Protein AF-A0A9D6M035-F1 (afdb_monomer_lite)

Sequence (235 aa):
MKKKFLILIIILVLAIIAAYAPNHADASHAKGHIIVKIDDEGFNGTSGDFTIEVDQGQTIELTFQWAHQALGGEEHVMVLEGYKLEWDKINSSHQQATVKFIADKSGTFTFKCDLECDLHRHLQKGHLLVRSNNSGGASARAPTVLKVEPSEWTTKGQPILLTTILKDNQGAAVAKAIVHYYVDAEFAGTRGKMEIGVARTDANGVAFLDYRPTLDVAKQTILVESEASGIYAET

Structure (mmCIF, N/CA/C/O backbone):
data_AF-A0A9D6M035-F1
#
_entry.id   AF-A0A9D6M035-F1
#
loop_
_atom_site.group_PDB
_atom_site.id
_atom_site.type_symbol
_atom_site.label_atom_id
_atom_site.label_alt_id
_atom_site.label_comp_id
_atom_site.label_asym_id
_atom_site.label_entity_id
_atom_site.label_seq_id
_atom_site.pdbx_PDB_ins_code
_atom_site.Cartn_x
_atom_site.Cartn_y
_atom_site.Cartn_z
_atom_site.occupancy
_atom_site.B_iso_or_equiv
_atom_site.auth_seq_id
_atom_site.auth_comp_id
_atom_site.auth_asym_id
_atom_site.auth_atom_id
_atom_site.pdbx_PDB_model_num
ATOM 1 N N . MET A 1 1 ? 51.659 29.554 -34.047 1.00 59.84 1 MET A N 1
ATOM 2 C CA . MET A 1 1 ? 51.006 28.227 -34.192 1.00 59.84 1 MET A CA 1
ATOM 3 C C . MET A 1 1 ? 50.687 27.523 -32.867 1.00 59.84 1 MET A C 1
ATOM 5 O O . MET A 1 1 ? 49.639 26.901 -32.797 1.00 59.84 1 MET A O 1
ATOM 9 N N . LYS A 1 2 ? 51.483 27.661 -31.792 1.00 61.94 2 LYS A N 1
ATOM 10 C CA . LYS A 1 2 ? 51.266 26.922 -30.524 1.00 61.94 2 LYS A CA 1
ATOM 11 C C . LYS A 1 2 ? 49.952 27.227 -29.766 1.00 61.94 2 LYS A C 1
ATOM 13 O O . LYS A 1 2 ? 49.396 26.327 -29.154 1.00 61.94 2 LYS A O 1
ATOM 18 N N . LYS A 1 3 ? 49.398 28.447 -29.854 1.00 59.81 3 LYS A N 1
ATOM 19 C CA . LYS A 1 3 ? 48.145 28.815 -29.150 1.00 59.81 3 LYS A CA 1
ATOM 20 C C . LYS A 1 3 ? 46.877 28.146 -29.705 1.00 59.81 3 LYS A C 1
ATOM 22 O O . LYS A 1 3 ? 45.966 27.877 -28.937 1.00 59.81 3 LYS A O 1
ATOM 27 N N . LYS A 1 4 ? 46.809 27.853 -31.011 1.00 65.94 4 LYS A N 1
ATOM 28 C CA . LYS A 1 4 ? 45.611 27.245 -31.627 1.00 65.94 4 LYS A CA 1
ATOM 29 C C . LYS A 1 4 ? 45.478 25.749 -31.309 1.00 65.94 4 LYS A C 1
ATOM 31 O O . LYS A 1 4 ? 44.368 25.248 -31.228 1.00 65.94 4 LYS A O 1
ATOM 36 N N . PHE A 1 5 ? 46.599 25.064 -31.076 1.00 74.00 5 PHE A N 1
ATOM 37 C CA . PHE A 1 5 ? 46.618 23.636 -30.746 1.00 74.00 5 PHE A CA 1
ATOM 38 C C . PHE A 1 5 ? 46.161 23.362 -29.302 1.00 74.00 5 PHE A C 1
ATOM 40 O O . PHE A 1 5 ? 45.422 22.417 -29.058 1.00 74.00 5 PHE A O 1
ATOM 47 N N . LEU A 1 6 ? 46.522 24.240 -28.356 1.00 75.38 6 LEU A N 1
ATOM 48 C CA . LEU A 1 6 ? 46.107 24.119 -26.954 1.00 75.38 6 LEU A CA 1
ATOM 49 C C . LEU A 1 6 ? 44.585 24.281 -26.775 1.00 75.38 6 LEU A C 1
ATOM 51 O O . LEU A 1 6 ? 43.980 23.560 -25.991 1.00 75.38 6 LEU A O 1
ATOM 55 N N . ILE A 1 7 ? 43.960 25.184 -27.539 1.00 74.75 7 ILE A N 1
ATOM 56 C CA . ILE A 1 7 ? 42.505 25.406 -27.493 1.00 74.75 7 ILE A CA 1
ATOM 57 C C . ILE A 1 7 ? 41.747 24.156 -27.964 1.00 74.75 7 ILE A C 1
ATOM 59 O O . ILE A 1 7 ? 40.735 23.795 -27.373 1.00 74.75 7 ILE A O 1
ATOM 63 N N . LEU A 1 8 ? 42.258 23.456 -28.980 1.00 74.56 8 LEU A N 1
ATOM 64 C CA . LEU A 1 8 ? 41.596 22.274 -29.536 1.00 74.56 8 LEU A CA 1
ATOM 65 C C . LEU A 1 8 ? 41.632 21.076 -28.571 1.00 74.56 8 LEU A C 1
ATOM 67 O O . LEU A 1 8 ? 40.652 20.346 -28.465 1.00 74.56 8 LEU A O 1
ATOM 71 N N . ILE A 1 9 ? 42.725 20.918 -27.815 1.00 77.06 9 ILE A N 1
ATOM 72 C CA . ILE A 1 9 ? 42.848 19.874 -26.785 1.00 77.06 9 ILE A CA 1
ATOM 73 C C . ILE A 1 9 ? 41.888 20.136 -25.616 1.00 77.06 9 ILE A C 1
ATOM 75 O O . ILE A 1 9 ? 41.247 19.205 -25.141 1.00 77.06 9 ILE A O 1
ATOM 79 N N . ILE A 1 10 ? 41.735 21.391 -25.181 1.00 75.81 10 ILE A N 1
ATOM 80 C CA . ILE A 1 10 ? 40.814 21.740 -24.084 1.00 75.81 10 ILE A CA 1
ATOM 81 C C . ILE A 1 10 ? 39.355 21.462 -24.480 1.00 75.81 10 ILE A C 1
ATOM 83 O O . ILE A 1 10 ? 38.602 20.915 -23.677 1.00 75.81 10 ILE A O 1
ATOM 87 N N . ILE A 1 11 ? 38.969 21.770 -25.724 1.00 74.56 11 ILE A N 1
ATOM 88 C CA . ILE A 1 11 ? 37.619 21.476 -26.236 1.00 74.56 11 ILE A CA 1
ATOM 89 C C . ILE A 1 11 ? 37.369 19.960 -26.285 1.00 74.56 11 ILE A C 1
ATOM 91 O O . ILE A 1 11 ? 36.295 19.507 -25.893 1.00 74.56 11 ILE A O 1
ATOM 95 N N . LEU A 1 12 ? 38.362 19.168 -26.704 1.00 75.62 12 LEU A N 1
ATOM 96 C CA . LEU A 1 12 ? 38.238 17.709 -26.763 1.00 75.62 12 LEU A CA 1
ATOM 97 C C . LEU A 1 12 ? 38.105 17.080 -25.363 1.00 75.62 12 LEU A C 1
ATOM 99 O O . LEU A 1 12 ? 37.287 16.188 -25.167 1.00 75.62 12 LEU A O 1
ATOM 103 N N . VAL A 1 13 ? 38.865 17.566 -24.376 1.00 71.50 13 VAL A N 1
ATOM 104 C CA . VAL A 1 13 ? 38.792 17.067 -22.990 1.00 71.50 13 VAL A CA 1
ATOM 105 C C . VAL A 1 13 ? 37.455 17.433 -22.335 1.00 71.50 13 VAL A C 1
ATOM 107 O O . VAL A 1 13 ? 36.863 16.594 -21.660 1.00 71.50 13 VAL A O 1
ATOM 110 N N . LEU A 1 14 ? 36.926 18.637 -22.581 1.00 65.81 14 LEU A N 1
ATOM 111 C CA . LEU A 1 14 ? 35.603 19.037 -22.083 1.00 65.81 14 LEU A CA 1
ATOM 112 C C . LEU A 1 14 ? 34.465 18.201 -22.690 1.00 65.81 14 LEU A C 1
ATOM 114 O O . LEU A 1 14 ? 33.522 17.858 -21.979 1.00 65.81 14 LEU A O 1
ATOM 118 N N . ALA A 1 15 ? 34.570 17.816 -23.966 1.00 64.81 15 ALA A N 1
ATOM 119 C CA . ALA A 1 15 ? 33.583 16.950 -24.614 1.00 64.81 15 ALA A CA 1
ATOM 120 C C . ALA A 1 15 ? 33.564 15.526 -24.028 1.00 64.81 15 ALA A C 1
ATOM 122 O O . ALA A 1 15 ? 32.499 14.923 -23.918 1.00 64.81 15 ALA A O 1
ATOM 123 N N . ILE A 1 16 ? 34.721 15.000 -23.608 1.00 66.25 16 ILE A N 1
ATOM 124 C CA . ILE A 1 16 ? 34.805 13.674 -22.980 1.00 66.25 16 ILE A CA 1
ATOM 125 C C . ILE A 1 16 ? 34.224 13.708 -21.559 1.00 66.25 16 ILE A C 1
ATOM 127 O O . ILE A 1 16 ? 33.511 12.787 -21.180 1.00 66.25 16 ILE A O 1
ATOM 131 N N . ILE A 1 17 ? 34.454 14.775 -20.785 1.00 61.47 17 ILE A N 1
ATOM 132 C CA . ILE A 1 17 ? 33.915 14.887 -19.416 1.00 61.47 17 ILE A CA 1
ATOM 133 C C . ILE A 1 17 ? 32.379 14.989 -19.424 1.00 61.47 17 ILE A C 1
ATOM 135 O O . ILE A 1 17 ? 31.729 14.389 -18.573 1.00 61.47 17 ILE A O 1
ATOM 139 N N . ALA A 1 18 ? 31.786 15.672 -20.410 1.00 58.09 18 ALA A N 1
ATOM 140 C CA . ALA A 1 18 ? 30.329 15.774 -20.532 1.00 58.09 18 ALA A CA 1
ATOM 141 C C . ALA A 1 18 ? 29.638 14.425 -20.825 1.00 58.09 18 ALA A C 1
ATOM 143 O O . ALA A 1 18 ? 28.484 14.246 -20.452 1.00 58.09 18 ALA A O 1
ATOM 144 N N . ALA A 1 19 ? 30.337 13.463 -21.439 1.00 59.50 19 ALA A N 1
ATOM 145 C CA . ALA A 1 19 ? 29.803 12.125 -21.714 1.00 59.50 19 ALA A CA 1
ATOM 146 C C . ALA A 1 19 ? 29.851 11.173 -20.501 1.00 59.50 19 ALA A C 1
ATOM 148 O O . ALA A 1 19 ? 29.221 10.121 -20.533 1.00 59.50 19 ALA A O 1
ATOM 149 N N . TYR A 1 20 ? 30.592 11.531 -19.445 1.00 57.97 20 TYR A N 1
ATOM 150 C CA . TYR A 1 20 ? 30.708 10.751 -18.205 1.00 57.97 20 TYR A CA 1
ATOM 151 C C . TYR A 1 20 ? 29.970 11.384 -17.022 1.00 57.97 20 TYR A C 1
ATOM 153 O O . TYR A 1 20 ? 30.097 10.905 -15.894 1.00 57.97 20 TYR A O 1
ATOM 161 N N . ALA A 1 21 ? 29.200 12.453 -17.246 1.00 50.91 21 ALA A N 1
ATOM 162 C CA . ALA A 1 21 ? 28.280 12.922 -16.225 1.00 50.91 21 ALA A CA 1
ATOM 163 C C . ALA A 1 21 ? 27.244 11.808 -15.975 1.00 50.91 21 ALA A C 1
ATOM 165 O O . ALA A 1 21 ? 26.637 11.339 -16.941 1.00 50.91 21 ALA A O 1
ATOM 166 N N . PRO A 1 22 ? 27.058 11.338 -14.726 1.00 50.97 22 PRO A N 1
ATOM 167 C CA . PRO A 1 22 ? 25.994 10.396 -14.426 1.00 50.97 22 PRO A CA 1
ATOM 168 C C . PRO A 1 22 ? 24.683 11.031 -14.882 1.00 50.97 22 PRO A C 1
ATOM 170 O O . PRO A 1 22 ? 24.361 12.151 -14.481 1.00 50.97 22 PRO A O 1
ATOM 173 N N . ASN A 1 23 ? 23.959 10.331 -15.755 1.00 44.75 23 ASN A N 1
ATOM 174 C CA . ASN A 1 23 ? 22.589 10.676 -16.092 1.00 44.75 23 ASN A CA 1
ATOM 175 C C . ASN A 1 23 ? 21.776 10.535 -14.804 1.00 44.75 23 ASN A C 1
ATOM 177 O O . ASN A 1 23 ? 21.235 9.473 -14.507 1.00 44.75 23 ASN A O 1
ATOM 181 N N . HIS A 1 24 ? 21.717 11.600 -14.010 1.00 43.75 24 HIS A N 1
ATOM 182 C CA . HIS A 1 24 ? 20.612 11.788 -13.097 1.00 43.75 24 HIS A CA 1
ATOM 183 C C . HIS A 1 24 ? 19.404 11.916 -14.011 1.00 43.75 24 HIS A C 1
ATOM 185 O O . HIS A 1 24 ? 19.229 12.936 -14.673 1.00 43.75 24 HIS A O 1
ATOM 191 N N . ALA A 1 25 ? 18.651 10.826 -14.161 1.00 42.75 25 ALA A N 1
ATOM 192 C CA . ALA A 1 25 ? 17.335 10.905 -14.751 1.00 42.75 25 ALA A CA 1
ATOM 193 C C . ALA A 1 25 ? 16.593 11.953 -13.922 1.00 42.75 25 ALA A C 1
ATOM 195 O O . ALA A 1 25 ? 16.280 11.702 -12.758 1.00 42.75 25 ALA A O 1
ATOM 196 N N . ASP A 1 26 ? 16.411 13.146 -14.491 1.00 42.72 26 ASP A N 1
ATOM 197 C CA . ASP A 1 26 ? 15.528 14.160 -13.943 1.00 42.72 26 ASP A CA 1
ATOM 198 C C . ASP A 1 26 ? 14.157 13.497 -13.889 1.00 42.72 26 ASP A C 1
ATOM 200 O O . ASP A 1 26 ? 13.435 13.413 -14.889 1.00 42.72 26 ASP A O 1
ATOM 204 N N . ALA A 1 27 ? 13.830 12.934 -12.726 1.00 46.53 27 ALA A N 1
ATOM 205 C CA . ALA A 1 27 ? 12.488 12.525 -12.398 1.00 46.53 27 ALA A CA 1
ATOM 206 C C . ALA A 1 27 ? 11.673 13.812 -12.466 1.00 46.53 27 ALA A C 1
ATOM 208 O O . ALA A 1 27 ? 11.682 14.629 -11.547 1.00 46.53 27 ALA A O 1
ATOM 209 N N . SER A 1 28 ? 11.066 14.034 -13.634 1.00 42.59 28 SER A N 1
ATOM 210 C CA . SER A 1 28 ? 10.102 15.091 -13.876 1.00 42.59 28 SER A CA 1
ATOM 211 C C . SER A 1 28 ? 9.229 15.200 -12.635 1.00 42.59 28 SER A C 1
ATOM 213 O O . SER A 1 28 ? 8.640 14.205 -12.213 1.00 42.59 28 SER A O 1
ATOM 215 N N . HIS A 1 29 ? 9.160 16.396 -12.045 1.00 46.38 29 HIS A N 1
ATOM 216 C CA . HIS A 1 29 ? 8.208 16.755 -10.994 1.00 46.38 29 HIS A CA 1
ATOM 217 C C . HIS A 1 29 ? 6.762 16.733 -11.540 1.00 46.38 29 HIS A C 1
ATOM 219 O O . HIS A 1 29 ? 5.990 17.678 -11.359 1.00 46.38 29 HIS A O 1
ATOM 225 N N . ALA A 1 30 ? 6.394 15.682 -12.272 1.00 51.25 30 ALA A N 1
ATOM 226 C CA . ALA A 1 30 ? 5.051 15.392 -12.704 1.00 51.25 30 ALA A CA 1
ATOM 227 C C . ALA A 1 30 ? 4.242 15.120 -11.439 1.00 51.25 30 ALA A C 1
ATOM 229 O O . ALA A 1 30 ? 4.365 14.084 -10.786 1.00 51.25 30 ALA A O 1
ATOM 230 N N . LYS A 1 31 ? 3.453 16.117 -11.042 1.00 68.75 31 LYS A N 1
ATOM 231 C CA . LYS A 1 31 ? 2.514 15.963 -9.940 1.00 68.75 31 LYS A CA 1
ATOM 232 C C . LYS A 1 31 ? 1.557 14.822 -10.275 1.00 68.75 31 LYS A C 1
ATOM 234 O O . LYS A 1 31 ? 0.954 14.810 -11.344 1.00 68.75 31 LYS A O 1
ATOM 239 N N . GLY A 1 32 ? 1.378 13.918 -9.322 1.00 75.94 32 GLY A N 1
ATOM 240 C CA . GLY A 1 32 ? 0.253 12.992 -9.295 1.00 75.94 32 GLY A CA 1
ATOM 241 C C . GLY A 1 32 ? 0.558 11.596 -9.817 1.00 75.94 32 GLY A C 1
ATOM 242 O O . GLY A 1 32 ? 0.348 10.673 -9.052 1.00 75.94 32 GLY A O 1
ATOM 243 N N . HIS A 1 33 ? 1.069 11.407 -11.039 1.00 92.25 33 HIS A N 1
ATOM 244 C CA . HIS A 1 33 ? 1.240 10.065 -11.635 1.00 92.25 33 HIS A CA 1
ATOM 245 C C . HIS A 1 33 ? 2.692 9.775 -12.014 1.00 92.25 33 HIS A C 1
ATOM 247 O O . HIS A 1 33 ? 3.304 10.504 -12.792 1.00 92.25 33 HIS A O 1
ATOM 253 N N . ILE A 1 34 ? 3.239 8.697 -11.457 1.00 94.88 34 ILE A N 1
ATOM 254 C CA . ILE A 1 34 ? 4.631 8.276 -11.615 1.00 94.88 34 ILE A CA 1
ATOM 255 C C . ILE A 1 34 ? 4.639 6.856 -12.175 1.00 94.88 34 ILE A C 1
ATOM 257 O O . ILE A 1 34 ? 3.993 5.965 -11.625 1.00 94.88 34 ILE A O 1
ATOM 261 N N . ILE A 1 35 ? 5.386 6.638 -13.259 1.00 96.69 35 ILE A N 1
ATOM 262 C CA . ILE A 1 35 ? 5.562 5.319 -13.874 1.00 96.69 35 ILE A CA 1
ATOM 263 C C . ILE A 1 35 ? 7.014 4.880 -13.690 1.00 96.69 35 ILE A C 1
ATOM 265 O O . ILE A 1 35 ? 7.938 5.559 -14.143 1.00 96.69 35 ILE A O 1
ATOM 269 N N . VAL A 1 36 ? 7.198 3.727 -13.055 1.00 97.31 36 VAL A N 1
ATOM 270 C CA . VAL A 1 36 ? 8.482 3.045 -12.899 1.00 97.31 36 VAL A CA 1
ATOM 271 C C . VAL A 1 36 ? 8.478 1.819 -13.796 1.00 97.31 36 VAL A C 1
ATOM 273 O O . VAL A 1 36 ? 7.755 0.854 -13.558 1.00 97.31 36 VAL A O 1
ATOM 276 N N . LYS A 1 37 ? 9.280 1.864 -14.850 1.00 98.06 37 LYS A N 1
ATOM 277 C CA . LYS A 1 37 ? 9.547 0.725 -15.718 1.00 98.06 37 LYS A CA 1
ATOM 278 C C . LYS A 1 37 ? 10.459 -0.256 -14.996 1.00 98.06 37 LYS A C 1
ATOM 280 O O . LYS A 1 37 ? 11.416 0.150 -14.348 1.00 98.06 37 LYS A O 1
ATOM 285 N N . ILE A 1 38 ? 10.153 -1.533 -15.132 1.00 97.88 38 ILE A N 1
ATOM 286 C CA . ILE A 1 38 ? 10.985 -2.646 -14.702 1.00 97.88 38 ILE A CA 1
ATOM 287 C C . ILE A 1 38 ? 11.442 -3.338 -15.980 1.00 97.88 38 ILE A C 1
ATOM 289 O O . ILE A 1 38 ? 10.635 -3.958 -16.674 1.00 97.88 38 ILE A O 1
ATOM 293 N N . ASP A 1 39 ? 12.705 -3.146 -16.335 1.00 97.25 39 ASP A N 1
ATOM 294 C CA . ASP A 1 39 ? 13.322 -3.693 -17.543 1.00 97.25 39 ASP A CA 1
ATOM 295 C C . ASP A 1 39 ? 14.473 -4.643 -17.191 1.00 97.25 39 ASP A C 1
ATOM 297 O O . ASP A 1 39 ? 14.676 -5.001 -16.032 1.00 97.25 39 ASP A O 1
ATOM 301 N N . ASP A 1 40 ? 15.205 -5.100 -18.206 1.00 96.62 40 ASP A N 1
ATOM 302 C CA . ASP A 1 40 ? 16.283 -6.078 -18.043 1.00 96.62 40 ASP A CA 1
ATOM 303 C C . ASP A 1 40 ? 17.471 -5.554 -17.203 1.00 96.62 40 ASP A C 1
ATOM 305 O O . ASP A 1 40 ? 18.331 -6.344 -16.806 1.00 96.62 40 ASP A O 1
ATOM 309 N N . GLU A 1 41 ? 17.527 -4.250 -16.903 1.00 96.00 41 GLU A N 1
ATOM 310 C CA . GLU A 1 41 ? 18.586 -3.628 -16.100 1.00 96.00 41 GLU A CA 1
ATOM 311 C C . GLU A 1 41 ? 18.130 -3.264 -14.679 1.00 96.00 41 GLU A C 1
ATOM 313 O O . GLU A 1 41 ? 18.968 -3.188 -13.778 1.00 96.00 41 GLU A O 1
ATOM 318 N N . GLY A 1 42 ? 16.826 -3.097 -14.448 1.00 96.44 42 GLY A N 1
ATOM 319 C CA . GLY A 1 42 ? 16.252 -2.829 -13.131 1.00 96.44 42 GLY A CA 1
ATOM 320 C C . GLY A 1 42 ? 15.123 -1.805 -13.196 1.00 96.44 42 GLY A C 1
ATOM 321 O O . GLY A 1 42 ? 14.214 -1.921 -14.018 1.00 96.44 42 GLY A O 1
ATOM 322 N N . PHE A 1 43 ? 15.154 -0.804 -12.313 1.00 97.62 43 PHE A N 1
ATOM 323 C CA . PHE A 1 43 ? 14.168 0.282 -12.322 1.00 97.62 43 PHE A CA 1
ATOM 324 C C . PHE A 1 43 ? 14.580 1.356 -13.332 1.00 97.62 43 PHE A C 1
ATOM 326 O O . PHE A 1 43 ? 15.644 1.939 -13.188 1.00 97.62 43 PHE A O 1
ATOM 333 N N . ASN A 1 44 ? 13.751 1.662 -14.331 1.00 96.62 44 ASN A N 1
ATOM 334 C CA . ASN A 1 44 ? 14.012 2.680 -15.360 1.00 96.62 44 ASN A CA 1
ATOM 335 C C . ASN A 1 44 ? 15.415 2.577 -16.005 1.00 96.62 44 ASN A C 1
ATOM 337 O O . ASN A 1 44 ? 16.062 3.604 -16.227 1.00 96.62 44 ASN A O 1
ATOM 341 N N . GLY A 1 45 ? 15.897 1.366 -16.294 1.00 95.81 45 GLY A N 1
ATOM 342 C CA . GLY A 1 45 ? 17.211 1.155 -16.902 1.00 95.81 45 GLY A CA 1
ATOM 343 C C . GLY A 1 45 ? 18.390 1.361 -15.947 1.00 95.81 45 GLY A C 1
ATOM 344 O O . GLY A 1 45 ? 19.481 1.716 -16.384 1.00 95.81 45 GLY A O 1
ATOM 345 N N . THR A 1 46 ? 18.195 1.230 -14.629 1.00 94.56 46 THR A N 1
ATOM 346 C CA . THR A 1 46 ? 19.301 1.246 -13.660 1.00 94.56 46 THR A CA 1
ATOM 347 C C . THR A 1 46 ? 19.301 0.013 -12.763 1.00 94.56 46 THR A C 1
ATOM 349 O O . THR A 1 46 ? 18.294 -0.339 -12.151 1.00 94.56 46 THR A O 1
ATOM 352 N N . SER A 1 47 ? 20.483 -0.596 -12.631 1.00 92.31 47 SER A N 1
ATOM 353 C CA . SER A 1 47 ? 20.776 -1.675 -11.677 1.00 92.31 47 SER A CA 1
ATOM 354 C C . SER A 1 47 ? 21.217 -1.160 -10.295 1.00 92.31 47 SER A C 1
ATOM 356 O O . SER A 1 47 ? 21.593 -1.938 -9.413 1.00 92.31 47 SER A O 1
ATOM 358 N N . GLY A 1 48 ? 21.320 0.164 -10.148 1.00 93.44 48 GLY A N 1
ATOM 359 C CA . GLY A 1 48 ? 21.771 0.852 -8.943 1.00 93.44 48 GLY A CA 1
ATOM 360 C C . GLY A 1 48 ? 20.616 1.356 -8.083 1.00 93.44 48 GLY A C 1
ATOM 361 O O . GLY A 1 48 ? 19.500 0.851 -8.152 1.00 93.44 48 GLY A O 1
ATOM 362 N N . ASP A 1 49 ? 20.906 2.364 -7.266 1.00 95.81 49 ASP A N 1
ATOM 363 C CA . ASP A 1 49 ? 19.876 3.047 -6.489 1.00 95.81 49 ASP A CA 1
ATOM 364 C C . ASP A 1 49 ? 18.969 3.850 -7.432 1.00 95.81 49 ASP A C 1
ATOM 366 O O . ASP A 1 49 ? 19.446 4.555 -8.329 1.00 95.81 49 ASP A O 1
ATOM 370 N N . PHE A 1 50 ? 17.659 3.752 -7.222 1.00 96.75 50 PHE A N 1
ATOM 371 C CA . PHE A 1 50 ? 16.655 4.501 -7.971 1.00 96.75 50 PHE A CA 1
ATOM 372 C C . PHE A 1 50 ? 15.727 5.218 -6.993 1.00 96.75 50 PHE A C 1
ATOM 374 O O . PHE A 1 50 ? 15.093 4.574 -6.161 1.00 96.75 50 PHE A O 1
ATOM 381 N N . THR A 1 51 ? 15.630 6.544 -7.098 1.00 97.19 51 THR A N 1
ATOM 382 C CA . THR A 1 51 ? 14.881 7.366 -6.140 1.00 97.19 51 THR A CA 1
ATOM 383 C C . THR A 1 51 ? 13.767 8.145 -6.825 1.00 97.19 51 THR A C 1
ATOM 385 O O . THR A 1 51 ? 13.995 8.858 -7.798 1.00 97.19 51 THR A O 1
ATOM 388 N N . ILE A 1 52 ? 12.567 8.041 -6.263 1.00 95.88 52 ILE A N 1
ATOM 389 C CA . ILE A 1 52 ? 11.407 8.876 -6.561 1.00 95.88 52 ILE A CA 1
ATOM 390 C C . ILE A 1 52 ? 11.292 9.914 -5.450 1.00 95.88 52 ILE A C 1
ATOM 392 O O . ILE A 1 52 ? 11.277 9.553 -4.275 1.00 95.88 52 ILE A O 1
ATOM 396 N N . GLU A 1 53 ? 11.175 11.190 -5.805 1.00 95.25 53 GLU A N 1
ATOM 397 C CA . GLU A 1 53 ? 11.043 12.277 -4.834 1.00 95.25 53 GLU A CA 1
ATOM 398 C C . GLU A 1 53 ? 9.643 12.892 -4.864 1.00 95.25 53 GLU A C 1
ATOM 400 O O . GLU A 1 53 ? 9.132 13.256 -5.924 1.00 95.25 53 GLU A O 1
ATOM 405 N N . VAL A 1 54 ? 9.031 13.022 -3.688 1.00 92.81 54 VAL A N 1
ATOM 406 C CA . VAL A 1 54 ? 7.674 13.553 -3.493 1.00 92.81 54 VAL A CA 1
ATOM 407 C C . VAL A 1 54 ? 7.613 14.394 -2.222 1.00 92.81 54 VAL A C 1
ATOM 409 O O . VAL A 1 54 ? 8.464 14.265 -1.340 1.00 92.81 54 VAL A O 1
ATOM 412 N N . ASP A 1 55 ? 6.591 15.232 -2.097 1.00 91.38 55 ASP A N 1
ATOM 413 C CA . ASP A 1 55 ? 6.382 16.038 -0.895 1.00 91.38 55 ASP A CA 1
ATOM 414 C C . ASP A 1 55 ? 5.418 15.351 0.086 1.00 91.38 55 ASP A C 1
ATOM 416 O O . ASP A 1 55 ? 4.467 14.670 -0.308 1.00 91.38 55 ASP A O 1
ATOM 420 N N . GLN A 1 56 ? 5.628 15.538 1.391 1.00 88.62 56 GLN A N 1
ATOM 421 C CA . GLN A 1 56 ? 4.731 14.989 2.405 1.00 88.62 56 GLN A CA 1
ATOM 422 C C . GLN A 1 56 ? 3.311 15.557 2.251 1.00 88.62 56 GLN A C 1
ATOM 424 O O . GLN A 1 56 ? 3.109 16.769 2.176 1.00 88.62 56 GLN A O 1
ATOM 429 N N . GLY A 1 57 ? 2.313 14.678 2.256 1.00 80.06 57 GLY A N 1
ATOM 430 C CA . GLY A 1 57 ? 0.910 15.013 2.016 1.00 80.06 57 GLY A CA 1
ATOM 431 C C . GLY A 1 57 ? 0.521 15.018 0.537 1.00 80.06 57 GLY A C 1
ATOM 432 O O . GLY A 1 57 ? -0.661 15.161 0.236 1.00 80.06 57 GLY A O 1
ATOM 433 N N . GLN A 1 58 ? 1.471 14.821 -0.383 1.00 84.44 58 GLN A N 1
ATOM 434 C CA . GLN A 1 58 ? 1.173 14.671 -1.802 1.00 84.44 58 GLN A CA 1
ATOM 435 C C . GLN A 1 58 ? 0.436 13.352 -2.065 1.00 84.44 58 GLN A C 1
ATOM 437 O O . GLN A 1 58 ? 0.872 12.285 -1.628 1.00 84.44 58 GLN A O 1
ATOM 442 N N . THR A 1 59 ? -0.652 13.430 -2.832 1.00 81.81 59 THR A N 1
ATOM 443 C CA . THR A 1 59 ? -1.302 12.268 -3.446 1.00 81.81 59 THR A CA 1
ATOM 444 C C . THR A 1 59 ? -0.468 11.783 -4.630 1.00 81.81 59 THR A C 1
ATOM 446 O O . THR A 1 59 ? -0.118 12.564 -5.519 1.00 81.81 59 THR A O 1
ATOM 449 N N . ILE A 1 60 ? -0.148 10.494 -4.636 1.00 88.81 60 ILE A N 1
ATOM 450 C CA . ILE A 1 60 ? 0.717 9.819 -5.599 1.00 88.81 60 ILE A CA 1
ATOM 451 C C . ILE A 1 60 ? -0.049 8.641 -6.179 1.00 88.81 60 ILE A C 1
ATOM 453 O O . ILE A 1 60 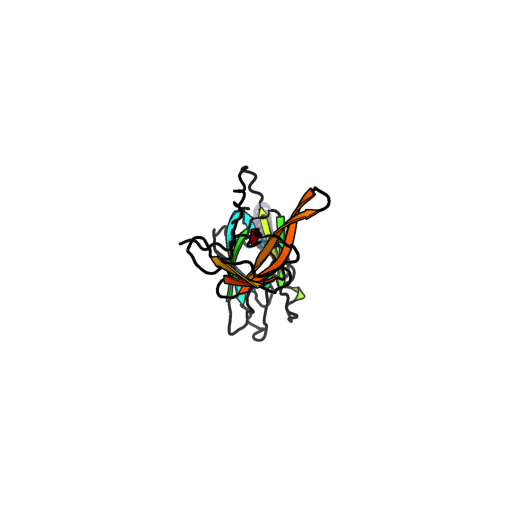? -0.613 7.835 -5.453 1.00 88.81 60 ILE A O 1
ATOM 457 N N . GLU A 1 61 ? -0.017 8.515 -7.488 1.00 89.44 61 GLU A N 1
ATOM 458 C CA . GLU A 1 61 ? -0.412 7.357 -8.263 1.00 89.44 61 GLU A CA 1
ATOM 459 C C . GLU A 1 61 ? 0.878 6.749 -8.811 1.00 89.44 61 GLU A C 1
ATOM 461 O O . GLU A 1 61 ? 1.530 7.327 -9.678 1.00 89.44 61 GLU A O 1
ATOM 466 N N . LEU A 1 62 ? 1.312 5.626 -8.243 1.00 94.50 62 LEU A N 1
ATOM 467 C CA . LEU A 1 62 ? 2.566 4.971 -8.599 1.00 94.50 62 LEU A CA 1
ATOM 468 C C . LEU A 1 62 ? 2.260 3.690 -9.370 1.00 94.50 62 LEU A C 1
ATOM 470 O O . LEU A 1 62 ? 1.607 2.773 -8.863 1.00 94.50 62 LEU A O 1
ATOM 474 N N . THR A 1 63 ? 2.728 3.651 -10.611 1.00 96.31 63 THR A N 1
ATOM 475 C CA . THR A 1 63 ? 2.557 2.531 -11.534 1.00 96.31 63 THR A CA 1
ATOM 476 C C . THR A 1 63 ? 3.886 1.831 -11.745 1.00 96.31 63 THR A C 1
ATOM 478 O O . THR A 1 63 ? 4.851 2.469 -12.163 1.00 96.31 63 THR A O 1
ATOM 481 N N . PHE A 1 64 ? 3.925 0.522 -11.518 1.00 98.00 64 PHE A N 1
ATOM 482 C CA . PHE A 1 64 ? 5.024 -0.315 -11.985 1.00 98.00 64 PHE A CA 1
ATOM 483 C C . PHE A 1 64 ? 4.655 -0.914 -13.333 1.00 98.00 64 PHE A C 1
ATOM 485 O O . PHE A 1 64 ? 3.580 -1.495 -13.482 1.00 98.00 64 PHE A O 1
ATOM 492 N N . GLN A 1 65 ? 5.538 -0.746 -14.312 1.00 98.12 65 GLN A N 1
ATOM 493 C CA . GLN A 1 65 ? 5.354 -1.223 -15.673 1.00 98.12 65 GLN A CA 1
ATOM 494 C C . GLN A 1 65 ? 6.382 -2.307 -15.994 1.00 98.12 65 GLN A C 1
ATOM 496 O O . GLN A 1 65 ? 7.579 -2.044 -15.998 1.00 98.12 65 GLN A O 1
ATOM 501 N N . TRP A 1 66 ? 5.916 -3.497 -16.347 1.00 98.19 66 TRP A N 1
ATOM 502 C CA . TRP A 1 66 ? 6.728 -4.562 -16.923 1.00 98.19 66 TRP A CA 1
ATOM 503 C C . TRP A 1 66 ? 7.231 -4.126 -18.309 1.00 98.19 66 TRP A C 1
ATOM 505 O O . TRP A 1 66 ? 6.429 -3.783 -19.183 1.00 98.19 66 TRP A O 1
ATOM 515 N N . ALA A 1 67 ? 8.550 -4.091 -18.507 1.00 97.56 67 ALA A N 1
ATOM 516 C CA . ALA A 1 67 ? 9.199 -3.534 -19.698 1.00 97.56 67 ALA A CA 1
ATOM 517 C C . ALA A 1 67 ? 10.384 -4.378 -20.222 1.00 97.56 67 ALA A C 1
ATOM 519 O O . ALA A 1 67 ? 11.191 -3.877 -21.010 1.00 97.56 67 ALA A O 1
ATOM 520 N N . HIS A 1 68 ? 10.480 -5.653 -19.831 1.00 96.44 68 HIS A N 1
ATOM 521 C CA . HIS A 1 68 ? 11.533 -6.568 -20.289 1.00 96.44 68 HIS A CA 1
ATOM 522 C C . HIS A 1 68 ? 11.530 -6.764 -21.808 1.00 96.44 68 HIS A C 1
ATOM 524 O O . HIS A 1 68 ? 10.473 -6.827 -22.442 1.00 96.44 68 HIS A O 1
ATOM 530 N N . GLN A 1 69 ? 12.723 -6.893 -22.389 1.00 94.81 69 GLN A N 1
ATOM 531 C CA . GLN A 1 69 ? 12.916 -7.224 -23.804 1.00 94.81 69 GLN A CA 1
ATOM 532 C C . GLN A 1 69 ? 13.481 -8.636 -23.961 1.00 94.81 69 GLN A C 1
ATOM 534 O O . GLN A 1 69 ? 13.024 -9.397 -24.814 1.00 94.81 69 GLN A O 1
ATOM 539 N N . ALA A 1 70 ? 14.464 -8.994 -23.134 1.00 93.75 70 ALA A N 1
ATOM 540 C CA . ALA A 1 70 ? 15.119 -10.298 -23.171 1.00 93.75 70 ALA A CA 1
ATOM 541 C C . ALA A 1 70 ? 14.439 -11.324 -22.254 1.00 93.75 70 ALA A C 1
ATOM 543 O O . ALA A 1 70 ? 14.418 -12.516 -22.568 1.00 93.75 70 ALA A O 1
ATOM 544 N N . LEU A 1 71 ? 13.862 -10.871 -21.139 1.00 88.81 71 LEU A N 1
ATOM 545 C CA . LEU A 1 71 ? 13.353 -11.736 -20.077 1.00 88.81 71 LEU A CA 1
ATOM 546 C C . LEU A 1 71 ? 11.816 -11.809 -20.077 1.00 88.81 71 LEU A C 1
ATOM 548 O O . LEU A 1 71 ? 11.132 -11.399 -19.143 1.00 88.81 71 LEU A O 1
ATOM 552 N N . GLY A 1 72 ? 11.249 -12.352 -21.159 1.00 89.94 72 GLY A N 1
ATOM 553 C CA . GLY A 1 72 ? 9.795 -12.378 -21.390 1.00 89.94 72 GLY A CA 1
ATOM 554 C C . GLY A 1 72 ? 8.958 -13.196 -20.389 1.00 89.94 72 GLY A C 1
ATOM 555 O O . GLY A 1 72 ? 7.732 -13.060 -20.370 1.00 89.94 72 GLY A O 1
ATOM 556 N N . GLY A 1 73 ? 9.603 -14.051 -19.589 1.00 93.31 73 GLY A N 1
ATOM 557 C CA . GLY A 1 73 ? 8.966 -14.901 -18.578 1.00 93.31 73 GLY A CA 1
ATOM 558 C C . GLY A 1 73 ? 8.981 -14.335 -17.157 1.00 93.31 73 GLY A C 1
ATOM 559 O O . GLY A 1 73 ? 8.415 -14.968 -16.273 1.00 93.31 73 GLY A O 1
ATOM 560 N N . GLU A 1 74 ? 9.611 -13.180 -16.933 1.00 95.81 74 GLU A N 1
ATOM 561 C CA . GLU A 1 74 ? 9.735 -12.605 -15.593 1.00 95.81 74 GLU A CA 1
ATOM 562 C C . GLU A 1 74 ? 8.390 -12.104 -15.069 1.00 95.81 74 GLU A C 1
ATOM 564 O O . GLU A 1 74 ? 7.575 -11.533 -15.805 1.00 95.81 74 GLU A O 1
ATOM 569 N N . GLU A 1 75 ? 8.190 -12.273 -13.768 1.00 97.75 75 GLU A N 1
ATOM 570 C CA . GLU A 1 75 ? 7.039 -11.760 -13.039 1.00 97.75 75 GLU A CA 1
ATOM 571 C C . GLU A 1 75 ? 7.520 -10.976 -11.823 1.00 97.75 75 GLU A C 1
ATOM 573 O O . GLU A 1 75 ? 8.523 -11.339 -11.210 1.00 97.75 75 GLU A O 1
ATOM 578 N N . HIS A 1 76 ? 6.778 -9.939 -11.437 1.00 97.88 76 HIS A N 1
ATOM 579 C CA . HIS A 1 76 ? 7.142 -9.113 -10.286 1.00 97.88 76 HIS A CA 1
ATOM 580 C C . HIS A 1 76 ? 5.941 -8.834 -9.398 1.00 97.88 76 HIS A C 1
ATOM 582 O O . HIS A 1 76 ? 4.847 -8.543 -9.883 1.00 97.88 76 HIS A O 1
ATOM 588 N N . VAL A 1 77 ? 6.174 -8.874 -8.089 1.00 97.75 77 VAL A N 1
ATOM 589 C CA . VAL A 1 77 ? 5.261 -8.352 -7.068 1.00 97.75 77 VAL A CA 1
ATOM 590 C C . VAL A 1 77 ? 6.015 -7.257 -6.339 1.00 97.75 77 VAL A C 1
ATOM 592 O O . VAL A 1 77 ? 7.020 -7.523 -5.682 1.00 97.75 77 VAL A O 1
ATOM 595 N N . MET A 1 78 ? 5.566 -6.018 -6.505 1.00 98.00 78 MET A N 1
ATOM 596 C CA . MET A 1 78 ? 6.236 -4.867 -5.911 1.00 98.00 78 MET A CA 1
ATOM 597 C C . MET A 1 78 ? 5.656 -4.580 -4.536 1.00 98.00 78 MET A C 1
ATOM 599 O O . MET A 1 78 ? 4.441 -4.647 -4.350 1.00 98.00 78 MET A O 1
ATOM 603 N N . VAL A 1 79 ? 6.517 -4.211 -3.592 1.00 96.56 79 VAL A N 1
ATOM 604 C CA . VAL A 1 79 ? 6.127 -3.777 -2.246 1.00 96.56 79 VAL A CA 1
ATOM 605 C C . VAL A 1 79 ? 6.773 -2.442 -1.908 1.00 96.56 79 VAL A C 1
ATOM 607 O O . VAL A 1 79 ? 7.895 -2.182 -2.330 1.00 96.56 79 VAL A O 1
ATOM 610 N N . LEU A 1 80 ? 6.086 -1.608 -1.125 1.00 96.19 80 LEU A N 1
ATOM 611 C CA . LEU A 1 80 ? 6.609 -0.379 -0.517 1.00 96.19 80 LEU A CA 1
ATOM 612 C C . LEU A 1 80 ? 6.494 -0.526 1.004 1.00 96.19 80 LEU A C 1
ATOM 614 O O . LEU A 1 80 ? 5.440 -0.267 1.591 1.00 96.19 80 LEU A O 1
ATOM 618 N N . GLU A 1 81 ? 7.577 -0.973 1.641 1.00 90.50 81 GLU A N 1
ATOM 619 C CA . GLU A 1 81 ? 7.565 -1.512 3.012 1.00 90.50 81 GLU A CA 1
ATOM 620 C C . GLU A 1 81 ? 7.063 -0.496 4.048 1.00 90.50 81 GLU A C 1
ATOM 622 O O . GLU A 1 81 ? 6.217 -0.814 4.883 1.00 90.50 81 GLU A O 1
ATOM 627 N N . GLY A 1 82 ? 7.516 0.760 3.959 1.00 89.38 82 GLY A N 1
ATOM 628 C CA . GLY A 1 82 ? 7.140 1.820 4.905 1.00 89.38 82 GLY A CA 1
ATOM 629 C C . GLY A 1 82 ? 5.666 2.235 4.870 1.00 89.38 82 GLY A C 1
ATOM 630 O O . GLY A 1 82 ? 5.147 2.788 5.845 1.00 89.38 82 GLY A O 1
ATOM 631 N N . TYR A 1 83 ? 4.993 1.936 3.760 1.00 86.81 83 TYR A N 1
ATOM 632 C CA . TYR A 1 83 ? 3.560 2.155 3.572 1.00 86.81 83 TYR A CA 1
ATOM 633 C C . TYR A 1 83 ? 2.758 0.848 3.617 1.00 86.81 83 TYR A C 1
ATOM 635 O O . TYR A 1 83 ? 1.533 0.896 3.543 1.00 86.81 83 TYR A O 1
ATOM 643 N N . LYS A 1 84 ? 3.425 -0.309 3.762 1.00 86.50 84 LYS A N 1
ATOM 644 C CA . LYS A 1 84 ? 2.821 -1.651 3.703 1.00 86.50 84 LYS A CA 1
ATOM 645 C C . LYS A 1 84 ? 1.955 -1.857 2.447 1.00 86.50 84 LYS A C 1
ATOM 647 O O . LYS A 1 84 ? 0.932 -2.540 2.503 1.00 86.50 84 LYS A O 1
ATOM 652 N N . LEU A 1 85 ? 2.345 -1.237 1.331 1.00 88.75 85 LEU A N 1
ATOM 653 C CA . LEU A 1 85 ? 1.638 -1.355 0.056 1.00 88.75 85 LEU A CA 1
ATOM 654 C C . LEU A 1 85 ? 2.241 -2.480 -0.776 1.00 88.75 85 LEU A C 1
ATOM 656 O O . LEU A 1 85 ? 3.453 -2.683 -0.760 1.00 88.75 85 LEU A O 1
ATOM 660 N N . GLU A 1 86 ? 1.379 -3.164 -1.518 1.00 93.19 86 GLU A N 1
ATOM 661 C CA . GLU A 1 86 ? 1.729 -4.252 -2.423 1.00 93.19 86 GLU A CA 1
ATOM 662 C C . GLU A 1 86 ? 0.923 -4.106 -3.715 1.00 93.19 86 GLU A C 1
ATOM 664 O O . GLU A 1 86 ? -0.310 -3.969 -3.691 1.00 93.19 86 GLU A O 1
ATOM 669 N N . TRP A 1 87 ? 1.629 -4.131 -4.839 1.00 94.31 87 TRP A N 1
ATOM 670 C CA . TRP A 1 87 ? 1.045 -4.070 -6.171 1.00 94.31 87 TRP A CA 1
ATOM 671 C C . TRP A 1 87 ? 0.616 -5.461 -6.628 1.00 94.31 87 TRP A C 1
ATOM 673 O O . TRP A 1 87 ? 1.203 -6.467 -6.235 1.00 94.31 87 TRP A O 1
ATOM 683 N N . ASP A 1 88 ? -0.405 -5.514 -7.482 1.00 94.56 88 ASP A N 1
ATOM 684 C CA . ASP A 1 88 ? -0.754 -6.759 -8.162 1.00 94.56 88 ASP A CA 1
ATOM 685 C C . ASP A 1 88 ? 0.422 -7.261 -9.010 1.00 94.56 88 ASP A C 1
ATOM 687 O O . ASP A 1 88 ? 1.255 -6.481 -9.483 1.00 94.56 88 ASP A O 1
ATOM 691 N N . LYS A 1 89 ? 0.494 -8.584 -9.182 1.00 97.56 89 LYS A N 1
ATOM 692 C CA . LYS A 1 89 ? 1.575 -9.227 -9.928 1.00 97.56 89 LYS A CA 1
ATOM 693 C C . LYS A 1 89 ? 1.582 -8.750 -11.378 1.00 97.56 89 LYS A C 1
ATOM 695 O O . LYS A 1 89 ? 0.605 -8.975 -12.089 1.00 97.56 89 LYS A O 1
ATOM 700 N N . ILE A 1 90 ? 2.703 -8.195 -11.831 1.00 98.00 90 ILE A N 1
ATOM 701 C CA . ILE A 1 90 ? 2.914 -7.811 -13.230 1.00 98.00 90 ILE A CA 1
ATOM 702 C C . ILE A 1 90 ? 3.722 -8.870 -13.983 1.00 98.00 90 ILE A C 1
ATOM 704 O O . ILE A 1 90 ? 4.618 -9.498 -13.421 1.00 98.00 90 ILE A O 1
ATOM 708 N N . ASN A 1 91 ? 3.408 -9.063 -15.262 1.00 97.62 91 ASN A N 1
ATOM 709 C CA . ASN A 1 91 ? 4.112 -9.958 -16.183 1.00 97.62 91 ASN A CA 1
ATOM 710 C C . ASN A 1 91 ? 3.862 -9.526 -17.643 1.00 97.62 91 ASN A C 1
ATOM 712 O O . ASN A 1 91 ? 3.231 -8.498 -17.900 1.00 97.62 91 ASN A O 1
ATOM 716 N N . SER A 1 92 ? 4.304 -10.322 -18.618 1.00 97.12 92 SER A N 1
ATOM 717 C CA . SER A 1 92 ? 4.137 -10.012 -20.047 1.00 97.12 92 SER A CA 1
ATOM 718 C C . SER A 1 92 ? 2.677 -9.858 -20.509 1.00 97.12 92 SER A C 1
ATOM 720 O O . SER A 1 92 ? 2.427 -9.167 -21.498 1.00 97.12 92 SER A O 1
ATOM 722 N N . SER A 1 93 ? 1.713 -10.446 -19.789 1.00 97.25 93 SER A N 1
ATOM 723 C CA . SER A 1 93 ? 0.268 -10.354 -20.068 1.00 97.25 93 SER A CA 1
ATOM 724 C C . SER A 1 93 ? -0.475 -9.317 -19.213 1.00 97.25 93 SER A C 1
ATOM 726 O O . SER A 1 93 ? -1.516 -8.810 -19.630 1.00 97.25 93 SER A O 1
ATOM 728 N N . HIS A 1 94 ? 0.068 -8.967 -18.045 1.00 97.44 94 HIS A N 1
ATOM 729 C CA . HIS A 1 94 ? -0.436 -7.929 -17.148 1.00 97.44 94 HIS A CA 1
ATOM 730 C C . HIS A 1 94 ? 0.685 -6.926 -16.881 1.00 97.44 94 HIS A C 1
ATOM 732 O O . HIS A 1 94 ? 1.409 -7.009 -15.893 1.00 97.44 94 HIS A O 1
ATOM 738 N N . GLN A 1 95 ? 0.881 -6.010 -17.826 1.00 97.62 95 GLN A N 1
ATOM 739 C CA . GLN A 1 95 ? 2.111 -5.222 -17.884 1.00 97.62 95 GLN A CA 1
ATOM 740 C C . GLN A 1 95 ? 2.165 -4.061 -16.895 1.00 97.62 95 GLN A C 1
ATOM 742 O O . GLN A 1 95 ? 3.197 -3.407 -16.807 1.00 97.62 95 GLN A O 1
ATOM 747 N N . GLN A 1 96 ? 1.076 -3.739 -16.203 1.00 97.81 96 GLN A N 1
ATOM 748 C CA . GLN A 1 96 ? 1.023 -2.583 -15.318 1.00 97.81 96 GLN A CA 1
ATOM 749 C C . GLN A 1 96 ? 0.203 -2.896 -14.082 1.00 97.81 96 GLN A C 1
ATOM 751 O O . GLN A 1 96 ? -0.892 -3.436 -14.195 1.00 97.81 96 GLN A O 1
ATOM 756 N N . ALA A 1 97 ? 0.711 -2.472 -12.932 1.00 95.88 97 ALA A N 1
ATOM 757 C CA . ALA A 1 97 ? -0.049 -2.404 -11.698 1.00 95.88 97 ALA A CA 1
ATOM 758 C C . ALA A 1 97 ? 0.104 -1.001 -11.114 1.00 95.88 97 ALA A C 1
ATOM 760 O O . ALA A 1 97 ? 1.214 -0.463 -11.051 1.00 95.88 97 ALA A O 1
ATOM 761 N N . THR A 1 98 ? -1.003 -0.427 -10.651 1.00 93.31 98 THR A N 1
ATOM 762 C CA . THR A 1 98 ? -1.057 0.946 -10.142 1.00 93.31 98 THR A CA 1
ATOM 763 C C . THR A 1 98 ? -1.650 0.965 -8.745 1.00 93.31 98 THR A C 1
ATOM 765 O O . THR A 1 98 ? -2.677 0.341 -8.487 1.00 93.31 98 THR A O 1
ATOM 768 N N . VAL A 1 99 ? -1.018 1.719 -7.848 1.00 87.75 99 VAL A N 1
ATOM 769 C CA . VAL A 1 99 ? -1.549 2.019 -6.516 1.00 87.75 99 VAL A CA 1
ATOM 770 C C . VAL A 1 99 ? -1.534 3.527 -6.330 1.00 87.75 99 VAL A C 1
ATOM 772 O O . VAL A 1 99 ? -0.531 4.189 -6.599 1.00 87.75 99 VAL A O 1
ATOM 775 N N . LYS A 1 100 ? -2.652 4.066 -5.845 1.00 82.69 100 LYS A N 1
ATOM 776 C CA . LYS A 1 100 ? -2.773 5.463 -5.434 1.00 82.69 100 LYS A CA 1
ATOM 777 C C . LYS A 1 100 ? -2.669 5.551 -3.917 1.00 82.69 100 LYS A C 1
ATOM 779 O O . LYS A 1 100 ? -3.297 4.753 -3.238 1.00 82.69 100 LYS A O 1
ATOM 784 N N . PHE A 1 101 ? -1.884 6.474 -3.379 1.00 82.81 101 PHE A N 1
ATOM 785 C CA . PHE A 1 101 ? -1.706 6.677 -1.940 1.00 82.81 101 PHE A CA 1
ATOM 786 C C . PHE A 1 101 ? -1.284 8.126 -1.639 1.00 82.81 101 PHE A C 1
ATOM 788 O O . PHE A 1 101 ? -0.975 8.887 -2.551 1.00 82.81 101 PHE A O 1
ATOM 795 N N . ILE A 1 102 ? -1.253 8.531 -0.369 1.00 81.94 102 ILE A N 1
ATOM 796 C CA . ILE A 1 102 ? -0.710 9.826 0.052 1.00 81.94 102 ILE A CA 1
ATOM 797 C C . ILE A 1 102 ? 0.592 9.547 0.779 1.00 81.94 102 ILE A C 1
ATOM 799 O O . ILE A 1 102 ? 0.607 8.765 1.730 1.00 81.94 102 ILE A O 1
ATOM 803 N N . ALA A 1 103 ? 1.654 10.253 0.399 1.00 89.94 103 ALA A N 1
ATOM 804 C CA . ALA A 1 103 ? 2.920 10.222 1.116 1.00 89.94 103 ALA A CA 1
ATOM 805 C C . ALA A 1 103 ? 2.819 10.967 2.459 1.00 89.94 103 ALA A C 1
ATOM 807 O O . ALA A 1 103 ? 3.266 12.100 2.601 1.00 89.94 103 ALA A O 1
ATOM 808 N N . ASP A 1 104 ? 2.163 10.380 3.454 1.00 82.62 104 ASP A N 1
ATOM 809 C CA . ASP A 1 104 ? 1.842 11.040 4.724 1.00 82.62 104 ASP A CA 1
ATOM 810 C C . ASP A 1 104 ? 2.967 11.013 5.765 1.00 82.62 104 ASP A C 1
ATOM 812 O O . ASP A 1 104 ? 2.925 11.777 6.733 1.00 82.62 104 ASP A O 1
ATOM 816 N N . LYS A 1 105 ? 4.004 10.205 5.552 1.00 87.75 105 LYS A N 1
ATOM 817 C CA . LYS A 1 105 ? 5.188 10.128 6.414 1.00 87.75 105 LYS A CA 1
ATOM 818 C C . LYS A 1 105 ? 6.389 10.658 5.647 1.00 87.75 105 LYS A C 1
ATOM 820 O O . LYS A 1 105 ? 6.673 10.169 4.558 1.00 87.75 105 LYS A O 1
ATOM 825 N N . SER A 1 106 ? 7.099 11.632 6.212 1.00 93.56 106 SER A N 1
ATOM 826 C CA . SER A 1 106 ? 8.394 12.060 5.681 1.00 93.56 106 SER A CA 1
ATOM 827 C C . SER A 1 106 ? 9.475 11.014 5.968 1.00 93.56 106 SER A C 1
ATOM 829 O O . SER A 1 106 ? 9.390 10.266 6.944 1.00 93.56 106 SER A O 1
ATOM 831 N N . GLY A 1 107 ? 10.489 10.948 5.106 1.00 95.38 107 GLY A N 1
ATOM 832 C CA . GLY A 1 107 ? 11.574 9.970 5.197 1.00 95.38 107 GLY A CA 1
ATOM 833 C C . GLY A 1 107 ? 11.844 9.265 3.872 1.00 95.38 107 GLY A C 1
ATOM 834 O O . GLY A 1 107 ? 11.260 9.602 2.846 1.00 95.38 107 GLY A O 1
ATOM 835 N N . THR A 1 108 ? 12.742 8.285 3.907 1.00 97.38 108 THR A N 1
ATOM 836 C CA . THR A 1 108 ? 13.062 7.436 2.755 1.00 97.38 108 THR A CA 1
ATOM 837 C C . THR A 1 108 ? 12.484 6.052 2.986 1.00 97.38 108 THR A C 1
ATOM 839 O O . THR A 1 108 ? 12.759 5.429 4.011 1.00 97.38 108 THR A O 1
ATOM 842 N N . PHE A 1 109 ? 11.702 5.566 2.029 1.00 96.88 109 PHE A N 1
ATOM 843 C CA . PHE A 1 109 ? 11.026 4.277 2.112 1.00 96.88 109 PHE A CA 1
ATOM 844 C C . PHE A 1 109 ? 11.451 3.390 0.954 1.00 96.88 109 PHE A C 1
ATOM 846 O O . PHE A 1 109 ? 11.459 3.829 -0.192 1.00 96.88 109 PHE A O 1
ATOM 853 N N . THR A 1 110 ? 11.797 2.142 1.244 1.00 97.75 110 THR A N 1
ATOM 854 C CA . THR A 1 110 ? 12.222 1.191 0.219 1.00 97.75 110 THR A CA 1
ATOM 855 C C . THR A 1 110 ? 11.017 0.612 -0.504 1.00 97.75 110 THR A C 1
ATOM 857 O O . THR A 1 110 ? 10.065 0.158 0.141 1.00 97.75 110 THR A O 1
ATOM 860 N N . PHE A 1 111 ? 11.085 0.587 -1.833 1.00 97.50 111 PHE A N 1
ATOM 861 C CA . PHE A 1 111 ? 10.283 -0.324 -2.633 1.00 97.50 111 PHE A CA 1
ATOM 862 C C . PHE A 1 111 ? 11.164 -1.335 -3.359 1.00 97.50 111 PHE A C 1
ATOM 864 O O . PHE A 1 111 ? 12.270 -1.020 -3.803 1.00 97.50 111 PHE A O 1
ATOM 871 N N . LYS A 1 112 ? 10.669 -2.566 -3.451 1.00 97.88 112 LYS A N 1
ATOM 872 C CA . LYS A 1 112 ? 11.413 -3.708 -3.987 1.00 97.88 112 LYS A CA 1
ATOM 873 C C . LYS A 1 112 ? 10.488 -4.754 -4.596 1.00 97.88 112 LYS A C 1
ATOM 875 O O . LYS A 1 112 ? 9.284 -4.730 -4.340 1.00 97.88 112 LYS A O 1
ATOM 880 N N . CYS A 1 113 ? 11.058 -5.670 -5.372 1.00 97.94 113 CYS A N 1
ATOM 881 C CA . CYS A 1 113 ? 10.372 -6.897 -5.763 1.00 97.94 113 CYS A CA 1
ATOM 882 C C . CYS A 1 113 ? 10.431 -7.908 -4.606 1.00 97.94 113 CYS A C 1
ATOM 884 O O . CYS A 1 113 ? 11.515 -8.179 -4.085 1.00 97.94 113 CYS A O 1
ATOM 886 N N . ASP A 1 114 ? 9.277 -8.452 -4.217 1.00 97.56 114 ASP A N 1
ATOM 887 C CA . ASP A 1 114 ? 9.125 -9.463 -3.155 1.00 97.56 114 ASP A CA 1
ATOM 888 C C . ASP A 1 114 ? 9.047 -10.903 -3.704 1.00 97.56 114 ASP A C 1
ATOM 890 O O . ASP A 1 114 ? 8.888 -11.865 -2.960 1.00 97.56 114 ASP A O 1
ATOM 894 N N . LEU A 1 115 ? 9.180 -11.065 -5.025 1.00 95.94 115 LEU A N 1
ATOM 895 C CA . LEU A 1 115 ? 9.222 -12.358 -5.708 1.00 95.94 115 LEU A CA 1
ATOM 896 C C . LEU A 1 115 ? 10.675 -12.738 -6.041 1.00 95.94 115 LEU A C 1
ATOM 898 O O . LEU A 1 115 ? 11.455 -11.893 -6.493 1.00 95.94 115 LEU A O 1
ATOM 902 N N . GLU A 1 116 ? 11.045 -14.006 -5.833 1.00 95.44 116 GLU A N 1
ATOM 903 C CA . GLU A 1 116 ? 12.343 -14.554 -6.252 1.00 95.44 116 GLU A CA 1
ATOM 904 C C . GLU A 1 116 ? 12.375 -14.689 -7.784 1.00 95.44 116 GLU A C 1
ATOM 906 O O . GLU A 1 116 ? 11.795 -15.610 -8.354 1.00 95.44 116 GLU A O 1
ATOM 911 N N . CYS A 1 117 ? 12.998 -13.714 -8.444 1.00 94.19 117 CYS A N 1
ATOM 912 C CA . CYS A 1 117 ? 13.088 -13.566 -9.899 1.00 94.19 117 CYS A CA 1
ATOM 913 C C . CYS A 1 117 ? 14.552 -13.394 -10.345 1.00 94.19 117 CYS A C 1
ATOM 915 O O . CYS A 1 117 ? 15.424 -13.082 -9.522 1.00 94.19 117 CYS A O 1
ATOM 917 N N . ASP A 1 118 ? 14.852 -13.550 -11.636 1.00 94.38 118 ASP A N 1
ATOM 918 C CA . ASP A 1 118 ? 16.239 -13.489 -12.133 1.00 94.38 118 ASP A CA 1
ATOM 919 C C . ASP A 1 118 ? 16.859 -12.093 -11.938 1.00 94.38 118 ASP A C 1
ATOM 921 O O . ASP A 1 118 ? 18.073 -11.938 -11.745 1.00 94.38 118 ASP A O 1
ATOM 925 N N . LEU A 1 119 ? 16.015 -11.059 -11.907 1.00 94.00 119 LEU A N 1
ATOM 926 C CA . LEU A 1 119 ? 16.409 -9.676 -11.637 1.00 94.00 119 LEU A CA 1
ATOM 927 C C . LEU A 1 119 ? 16.262 -9.265 -10.174 1.00 94.00 119 LEU A C 1
ATOM 929 O O . LEU A 1 119 ? 16.489 -8.094 -9.857 1.00 94.00 119 LEU A O 1
ATOM 933 N N . HIS A 1 120 ? 15.946 -10.195 -9.267 1.00 94.56 120 HIS A N 1
ATOM 934 C CA . HIS A 1 120 ? 15.610 -9.873 -7.880 1.00 94.56 120 HIS A CA 1
ATOM 935 C C . HIS A 1 120 ? 16.653 -8.959 -7.240 1.00 94.56 120 HIS A C 1
ATOM 937 O O . HIS A 1 120 ? 16.286 -7.947 -6.655 1.00 94.56 120 HIS A O 1
ATOM 943 N N . ARG A 1 121 ? 17.951 -9.233 -7.451 1.00 94.94 121 ARG A N 1
ATOM 944 C CA . ARG A 1 121 ? 19.077 -8.434 -6.926 1.00 94.94 121 ARG A CA 1
ATOM 945 C C . ARG A 1 121 ? 19.098 -6.967 -7.379 1.00 94.94 121 ARG A C 1
ATOM 947 O O . ARG A 1 121 ? 19.621 -6.123 -6.655 1.00 94.94 121 ARG A O 1
ATOM 954 N N . HIS A 1 122 ? 18.578 -6.679 -8.569 1.00 95.12 122 HIS A N 1
ATOM 955 C CA . HIS A 1 122 ? 18.544 -5.338 -9.163 1.00 95.12 122 HIS A CA 1
ATOM 956 C C . HIS A 1 122 ? 17.289 -4.575 -8.742 1.00 95.12 122 HIS A C 1
ATOM 958 O O . HIS A 1 122 ? 17.286 -3.350 -8.708 1.00 95.12 122 HIS A O 1
ATOM 964 N N . LEU A 1 123 ? 16.250 -5.298 -8.325 1.00 96.69 123 LEU A N 1
ATOM 965 C CA . LEU A 1 123 ? 14.966 -4.748 -7.899 1.00 96.69 123 LEU A CA 1
ATOM 966 C C . LEU A 1 123 ? 14.850 -4.603 -6.374 1.00 96.69 123 LEU A C 1
ATOM 968 O O . LEU A 1 123 ? 13.741 -4.583 -5.851 1.00 96.69 123 LEU A O 1
ATOM 972 N N . GLN A 1 124 ? 15.974 -4.492 -5.654 1.00 97.19 124 GLN A N 1
ATOM 973 C CA . GLN A 1 124 ? 16.001 -4.290 -4.192 1.00 97.19 124 GLN A CA 1
ATOM 974 C C . GLN A 1 124 ? 16.300 -2.848 -3.754 1.00 97.19 124 GLN A C 1
ATOM 976 O O . GLN A 1 124 ? 16.299 -2.563 -2.558 1.00 97.19 124 GLN A O 1
ATOM 981 N N . LYS A 1 125 ? 16.611 -1.948 -4.694 1.00 95.31 125 LYS A N 1
ATOM 982 C CA . LYS A 1 125 ? 17.205 -0.627 -4.407 1.00 95.31 125 LYS A CA 1
ATOM 983 C C . LYS A 1 125 ? 16.346 0.551 -4.876 1.00 95.31 125 LYS A C 1
ATOM 985 O O . LYS A 1 125 ? 16.853 1.598 -5.271 1.00 95.31 125 LYS A O 1
ATOM 990 N N . GLY A 1 126 ? 15.031 0.355 -4.874 1.00 97.69 126 GLY A N 1
ATOM 991 C CA . GLY A 1 126 ? 14.068 1.412 -5.143 1.00 97.69 126 GLY A CA 1
ATOM 992 C C . GLY A 1 126 ? 13.776 2.211 -3.878 1.00 97.69 126 GLY A C 1
ATOM 993 O O . GLY A 1 126 ? 13.573 1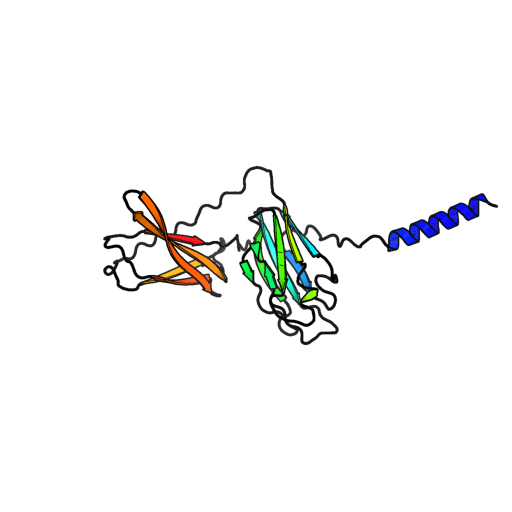.641 -2.804 1.00 97.69 126 GLY A O 1
ATOM 994 N N . HIS A 1 127 ? 13.732 3.534 -3.989 1.00 98.12 127 HIS A N 1
ATOM 995 C CA . HIS A 1 127 ? 13.494 4.438 -2.872 1.00 98.12 127 HIS A CA 1
ATOM 996 C C . HIS A 1 127 ? 12.416 5.467 -3.203 1.00 98.12 127 HIS A C 1
ATOM 998 O O . HIS A 1 127 ? 12.449 6.121 -4.240 1.00 98.12 127 HIS A O 1
ATOM 1004 N N . LEU A 1 128 ? 11.477 5.656 -2.284 1.00 96.75 128 LEU A N 1
ATOM 1005 C CA . LEU A 1 128 ? 10.568 6.792 -2.246 1.00 96.75 128 LEU A CA 1
ATOM 1006 C C . LEU A 1 128 ? 11.061 7.760 -1.169 1.00 96.75 128 LEU A C 1
ATOM 1008 O O . LEU A 1 128 ? 10.954 7.471 0.024 1.00 96.75 128 LEU A O 1
ATOM 1012 N N . LEU A 1 129 ? 11.602 8.901 -1.584 1.00 96.50 129 LEU A N 1
ATOM 1013 C CA . LEU A 1 129 ? 11.975 9.998 -0.701 1.00 96.50 129 LEU A CA 1
ATOM 1014 C C . LEU A 1 129 ? 10.795 10.959 -0.551 1.00 96.50 129 LEU A C 1
ATOM 1016 O O . LEU A 1 129 ? 10.422 11.660 -1.490 1.00 96.50 129 LEU A O 1
ATOM 1020 N N . VAL A 1 130 ? 10.242 11.020 0.656 1.00 94.19 130 VAL A N 1
ATOM 1021 C CA . VAL A 1 130 ? 9.165 11.938 1.024 1.00 94.19 130 VAL A CA 1
ATOM 1022 C C . VAL A 1 130 ? 9.749 13.116 1.795 1.00 94.19 130 VAL A C 1
ATOM 1024 O O . VAL A 1 130 ? 10.156 12.989 2.958 1.00 94.19 130 VAL A O 1
ATOM 1027 N N . ARG A 1 131 ? 9.785 14.283 1.153 1.00 94.38 131 ARG A N 1
ATOM 1028 C CA . ARG A 1 131 ? 10.306 15.521 1.735 1.00 94.38 131 ARG A CA 1
ATOM 1029 C C . ARG A 1 131 ? 9.329 16.065 2.775 1.00 94.38 131 ARG A C 1
ATOM 1031 O O . ARG A 1 131 ? 8.137 16.200 2.516 1.00 94.38 131 ARG A O 1
ATOM 1038 N N . SER A 1 132 ? 9.838 16.384 3.965 1.00 91.44 132 SER A N 1
ATOM 1039 C CA . SER A 1 132 ? 9.038 17.032 5.009 1.00 91.44 132 SER A CA 1
ATOM 1040 C C . SER A 1 132 ? 8.581 18.408 4.535 1.00 91.44 132 SER A C 1
ATOM 1042 O O . SER A 1 132 ? 9.408 19.276 4.245 1.00 91.44 132 SER A O 1
ATOM 1044 N N . ASN A 1 133 ? 7.271 18.633 4.525 1.00 82.25 133 ASN A N 1
ATOM 1045 C CA . ASN A 1 133 ? 6.716 19.961 4.329 1.00 82.25 133 ASN A CA 1
ATOM 1046 C C . ASN A 1 133 ? 6.754 20.701 5.670 1.00 82.25 133 ASN A C 1
ATOM 1048 O O . ASN A 1 133 ? 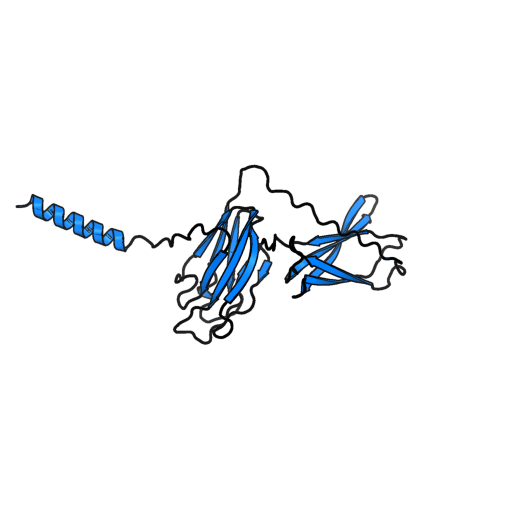5.795 20.700 6.437 1.00 82.25 133 ASN A O 1
ATOM 1052 N N . ASN A 1 134 ? 7.881 21.356 5.964 1.00 70.25 134 ASN A N 1
ATOM 1053 C CA . ASN A 1 134 ? 8.056 22.171 7.178 1.00 70.25 134 ASN A CA 1
ATOM 1054 C C . ASN A 1 134 ? 7.146 23.422 7.222 1.00 70.25 134 ASN A C 1
ATOM 1056 O O . ASN A 1 134 ? 7.211 24.207 8.168 1.00 70.25 134 ASN A O 1
ATOM 1060 N N . SER A 1 135 ? 6.279 23.622 6.227 1.00 59.06 135 SER A N 1
ATOM 1061 C CA . SER A 1 135 ? 5.156 24.555 6.289 1.00 59.06 135 SER A CA 1
ATOM 1062 C C . SER A 1 135 ? 4.072 23.973 7.205 1.00 59.06 135 SER A C 1
ATOM 1064 O O . SER A 1 135 ? 3.182 23.254 6.756 1.00 59.06 135 SER A O 1
ATOM 1066 N N . GLY A 1 136 ? 4.214 24.243 8.506 1.00 46.44 136 GLY A N 1
ATOM 1067 C CA . GLY A 1 136 ? 3.447 23.678 9.618 1.00 46.44 136 GLY A CA 1
ATOM 1068 C C . GLY A 1 136 ? 1.942 23.568 9.385 1.00 46.44 136 GLY A C 1
ATOM 1069 O O . GLY A 1 136 ? 1.191 24.526 9.553 1.00 46.44 136 GLY A O 1
ATOM 1070 N N . GLY A 1 137 ? 1.522 22.354 9.054 1.00 46.66 137 GLY A N 1
ATOM 1071 C CA . GLY A 1 137 ? 0.131 22.003 8.839 1.00 46.66 137 GLY A CA 1
ATOM 1072 C C . GLY A 1 137 ? 0.026 20.688 8.092 1.00 46.66 137 GLY A C 1
ATOM 1073 O O . GLY A 1 137 ? -0.667 20.622 7.082 1.00 46.66 137 GLY A O 1
ATOM 1074 N N . ALA A 1 138 ? 0.709 19.636 8.566 1.00 47.59 138 ALA A N 1
ATOM 1075 C CA . ALA A 1 138 ? 0.232 18.294 8.264 1.00 47.59 138 ALA A CA 1
ATOM 1076 C C . ALA A 1 138 ? -1.223 18.291 8.732 1.00 47.59 138 ALA A C 1
ATOM 1078 O O . ALA A 1 138 ? -1.470 18.405 9.934 1.00 47.59 138 ALA A O 1
ATOM 1079 N N . SER A 1 139 ? -2.166 18.323 7.788 1.00 48.47 139 SER A N 1
ATOM 1080 C CA . SER A 1 139 ? -3.586 18.267 8.099 1.00 48.47 139 SER A CA 1
ATOM 1081 C C . SER A 1 139 ? -3.765 16.976 8.876 1.00 48.47 139 SER A C 1
ATOM 1083 O O . SER A 1 139 ? -3.678 15.887 8.305 1.00 48.47 139 SER A O 1
ATOM 1085 N N . ALA A 1 140 ? -3.842 17.099 10.203 1.00 48.44 140 ALA A N 1
ATOM 1086 C CA . ALA A 1 140 ? -3.989 15.971 11.090 1.00 48.44 140 ALA A CA 1
ATOM 1087 C C . ALA A 1 140 ? -5.280 15.307 10.642 1.00 48.44 140 ALA A C 1
ATOM 1089 O O . ALA A 1 140 ? -6.351 15.907 10.756 1.00 48.44 140 ALA A O 1
ATOM 1090 N N . ARG A 1 141 ? -5.165 14.133 10.013 1.00 54.81 141 ARG A N 1
ATOM 1091 C CA . ARG A 1 141 ? -6.342 13.448 9.495 1.00 54.81 141 ARG A CA 1
ATOM 1092 C C . ARG A 1 141 ? -7.286 13.267 10.667 1.00 54.81 141 ARG A C 1
ATOM 1094 O O . ARG A 1 141 ? -6.896 12.706 11.689 1.00 54.81 141 ARG A O 1
ATOM 1101 N N . ALA A 1 142 ? -8.503 13.779 10.520 1.00 45.56 142 ALA A N 1
ATOM 1102 C CA . ALA A 1 142 ? -9.549 13.478 11.469 1.00 45.56 142 ALA A CA 1
ATOM 1103 C C . ALA A 1 142 ? -9.747 11.956 11.405 1.00 45.56 142 ALA A C 1
ATOM 1105 O O . ALA A 1 142 ? -10.068 11.452 10.325 1.00 45.56 142 ALA A O 1
ATOM 1106 N N . PRO A 1 143 ? -9.492 11.204 12.490 1.00 50.97 143 PRO A N 1
ATOM 1107 C CA . PRO A 1 143 ? -9.812 9.789 12.506 1.00 50.97 143 PRO A CA 1
ATOM 1108 C C . PRO A 1 143 ? -11.291 9.637 12.150 1.00 50.97 143 PRO A C 1
ATOM 1110 O O . PRO A 1 143 ? -12.147 10.329 12.708 1.00 50.97 143 PRO A O 1
ATOM 1113 N N . THR A 1 144 ? -11.596 8.756 11.203 1.00 53.66 144 THR A N 1
ATOM 1114 C CA . THR A 1 144 ? -12.986 8.466 10.858 1.00 53.66 144 THR A CA 1
ATOM 1115 C C . THR A 1 144 ? -13.559 7.599 11.966 1.00 53.66 144 THR A C 1
ATOM 1117 O O . THR A 1 144 ? -13.358 6.391 11.989 1.00 53.66 144 THR A O 1
ATOM 1120 N N . VAL A 1 145 ? -14.247 8.218 12.924 1.00 48.59 145 VAL A N 1
ATOM 1121 C CA . VAL A 1 145 ? -14.910 7.490 14.007 1.00 48.59 145 VAL A CA 1
ATOM 1122 C C . VAL A 1 145 ? -16.156 6.815 13.442 1.00 48.59 145 VAL A C 1
ATOM 1124 O O . VAL A 1 145 ? -17.219 7.430 13.347 1.00 48.59 145 VAL A O 1
ATOM 1127 N N . LEU A 1 146 ? -16.043 5.541 13.068 1.00 52.28 146 LEU A N 1
ATOM 1128 C CA . LEU A 1 146 ? -17.221 4.708 12.848 1.00 52.28 146 LEU A CA 1
ATOM 1129 C C . LEU A 1 146 ? -17.780 4.309 14.213 1.00 52.28 146 LEU A C 1
ATOM 1131 O O . LEU A 1 146 ? -17.171 3.509 14.913 1.00 52.28 146 LEU A O 1
ATOM 1135 N N . LYS A 1 147 ? -18.936 4.856 14.591 1.00 49.72 147 LYS A N 1
ATOM 1136 C CA . LYS A 1 147 ? -19.660 4.415 15.785 1.00 49.72 147 LYS A CA 1
ATOM 1137 C C . LYS A 1 147 ? -20.617 3.296 15.388 1.00 49.72 147 LYS A C 1
ATOM 1139 O O . LYS A 1 147 ? -21.667 3.557 14.806 1.00 49.72 147 LYS A O 1
ATOM 1144 N N . VAL A 1 148 ? -20.249 2.054 15.683 1.00 51.75 148 VAL A N 1
ATOM 1145 C CA . VAL A 1 148 ? -21.150 0.914 15.477 1.00 51.75 148 VAL A CA 1
ATOM 1146 C C . VAL A 1 148 ? -22.100 0.836 16.671 1.00 51.75 148 VAL A C 1
ATOM 1148 O O . VAL A 1 148 ? -21.672 0.577 17.794 1.00 51.75 148 VAL A O 1
ATOM 1151 N N . GLU A 1 149 ? -23.387 1.076 16.430 1.00 51.72 149 GLU A N 1
ATOM 1152 C CA . GLU A 1 149 ? -24.471 0.830 17.386 1.00 51.72 149 GLU A CA 1
ATOM 1153 C C . GLU A 1 149 ? -25.295 -0.362 16.873 1.00 51.72 149 GLU A C 1
ATOM 1155 O O . GLU A 1 149 ? -26.234 -0.165 16.101 1.00 51.72 149 GLU A O 1
ATOM 1160 N N . PRO A 1 150 ? -24.948 -1.615 17.224 1.00 54.78 150 PRO A N 1
ATOM 1161 C CA . PRO A 1 150 ? -25.798 -2.758 16.920 1.00 54.78 150 PRO A CA 1
ATOM 1162 C C . PRO A 1 150 ? -27.187 -2.536 17.506 1.00 54.78 150 PRO A C 1
ATOM 1164 O O . PRO A 1 150 ? -27.321 -2.089 18.648 1.00 54.78 150 PRO A O 1
ATOM 1167 N N . SER A 1 151 ? -28.213 -2.884 16.731 1.00 45.69 151 SER A N 1
ATOM 1168 C CA . SER A 1 151 ? -29.606 -2.793 17.167 1.00 45.69 151 SER A CA 1
ATOM 1169 C C . SER A 1 151 ? -29.867 -3.642 18.412 1.00 45.69 151 SER A C 1
ATOM 1171 O O . SER A 1 151 ? -30.671 -3.243 19.246 1.00 45.69 151 SER A O 1
ATOM 1173 N N . GLU A 1 152 ? -29.143 -4.757 18.571 1.00 55.81 152 GLU A N 1
ATOM 1174 C CA . GLU A 1 152 ? -29.133 -5.595 19.771 1.00 55.81 152 GLU A CA 1
ATOM 1175 C C . GLU A 1 152 ? -27.747 -6.247 19.926 1.00 55.81 152 GLU A C 1
ATOM 1177 O O . GLU A 1 152 ? -27.333 -7.050 19.091 1.00 55.81 152 GLU A O 1
ATOM 1182 N N . TRP A 1 153 ? -26.999 -5.913 20.983 1.00 60.25 153 TRP A N 1
ATOM 1183 C CA . TRP A 1 153 ? -25.824 -6.703 21.362 1.00 60.25 153 TRP A CA 1
ATOM 1184 C C . TRP A 1 153 ? -26.314 -8.003 21.991 1.00 60.25 153 TRP A C 1
ATOM 1186 O O . TRP A 1 153 ? -26.784 -8.022 23.130 1.00 60.25 153 TRP A O 1
ATOM 1196 N N . THR A 1 154 ? -26.222 -9.103 21.252 1.00 55.97 154 THR A N 1
ATOM 1197 C CA . THR A 1 154 ? -26.502 -10.423 21.811 1.00 55.97 154 THR A CA 1
ATOM 1198 C C . THR A 1 154 ? -25.334 -10.820 22.713 1.00 55.97 154 THR A C 1
ATOM 1200 O O . THR A 1 154 ? -24.230 -11.033 22.231 1.00 55.97 154 THR A O 1
ATOM 1203 N N . THR A 1 155 ? -25.594 -10.845 24.023 1.00 62.03 155 THR A N 1
ATOM 1204 C CA . THR A 1 155 ? -24.875 -11.522 25.124 1.00 62.03 155 THR A CA 1
ATOM 1205 C C . THR A 1 155 ? -23.373 -11.794 24.952 1.00 62.03 155 THR A C 1
ATOM 1207 O O . THR A 1 155 ? -22.959 -12.553 24.074 1.00 62.03 155 THR A O 1
ATOM 1210 N N . LYS A 1 156 ? -22.577 -11.302 25.912 1.00 79.88 156 LYS A N 1
ATOM 1211 C CA . LYS A 1 156 ? -21.183 -11.701 26.176 1.00 79.88 156 LYS A CA 1
ATOM 1212 C C . LYS A 1 156 ? -20.870 -13.134 25.720 1.00 79.88 156 LYS A C 1
ATOM 1214 O O . LYS A 1 156 ? -21.536 -14.089 26.119 1.00 79.88 156 LYS A O 1
ATOM 1219 N N . GLY A 1 157 ? -19.809 -13.281 24.932 1.00 83.81 157 GLY A N 1
ATOM 1220 C CA . GLY A 1 157 ? -19.305 -14.573 24.470 1.00 83.81 157 GLY A CA 1
ATOM 1221 C C . GLY A 1 157 ? -19.882 -15.082 23.145 1.00 83.81 157 GLY A C 1
ATOM 1222 O O . GLY A 1 157 ? -19.295 -16.009 22.583 1.00 83.81 157 GLY A O 1
ATOM 1223 N N . GLN A 1 158 ? -20.950 -14.488 22.604 1.00 85.38 158 GLN A N 1
ATOM 1224 C CA . GLN A 1 158 ? -21.411 -14.820 21.251 1.00 85.38 158 GLN A CA 1
ATOM 1225 C C . GLN A 1 158 ? -20.515 -14.152 20.194 1.00 85.38 158 GLN A C 1
ATOM 1227 O O . GLN A 1 158 ? -20.179 -12.978 20.347 1.00 85.38 158 GLN A O 1
ATOM 1232 N N . PRO A 1 159 ? -20.069 -14.876 19.150 1.00 88.12 159 PRO A N 1
ATOM 1233 C CA . PRO A 1 159 ? -19.323 -14.263 18.060 1.00 88.12 159 PRO A CA 1
ATOM 1234 C C . PRO A 1 159 ? -20.238 -13.337 17.249 1.00 88.12 159 PRO A C 1
ATOM 1236 O O . PRO A 1 159 ? -21.388 -13.675 16.971 1.00 88.12 159 PRO A O 1
ATOM 1239 N N . ILE A 1 160 ? -19.703 -12.191 16.848 1.00 86.44 160 ILE A N 1
ATOM 1240 C CA . ILE A 1 160 ? -20.333 -11.244 15.936 1.00 86.44 160 ILE A CA 1
ATOM 1241 C C . ILE A 1 160 ? -19.388 -10.956 14.771 1.00 86.44 160 ILE A C 1
ATOM 1243 O O . ILE A 1 160 ? -18.174 -10.888 14.952 1.00 86.44 160 ILE A O 1
ATOM 1247 N N . LEU A 1 161 ? -19.953 -10.763 13.581 1.00 88.44 161 LEU A N 1
ATOM 1248 C CA . LEU A 1 161 ? -19.206 -10.369 12.392 1.00 88.44 161 LEU A CA 1
ATOM 1249 C C . LEU A 1 161 ? -19.277 -8.850 12.231 1.00 88.44 161 LEU A C 1
ATOM 1251 O O . LEU A 1 161 ? -20.340 -8.292 11.952 1.00 88.44 161 LEU A O 1
ATOM 1255 N N . LEU A 1 162 ? -18.144 -8.178 12.389 1.00 87.69 162 LEU A N 1
ATOM 1256 C CA . LEU A 1 162 ? -18.010 -6.754 12.108 1.00 87.69 162 LEU A CA 1
ATOM 1257 C C . LEU A 1 162 ? -17.689 -6.567 10.628 1.00 87.69 162 LEU A C 1
ATOM 1259 O O . LEU A 1 162 ? -16.773 -7.200 10.108 1.00 87.69 162 LEU A O 1
ATOM 1263 N N . THR A 1 163 ? -18.441 -5.695 9.957 1.00 85.88 163 THR A N 1
ATOM 1264 C CA . THR A 1 163 ? -18.233 -5.356 8.543 1.00 85.88 163 THR A CA 1
ATOM 1265 C C . THR A 1 163 ? -17.934 -3.869 8.420 1.00 85.88 163 THR A C 1
ATOM 1267 O O . THR A 1 163 ? -18.760 -3.039 8.802 1.00 85.88 163 THR A O 1
ATOM 1270 N N . THR A 1 164 ? -16.774 -3.532 7.863 1.00 86.62 164 THR A N 1
ATOM 1271 C CA . THR A 1 164 ? -16.380 -2.153 7.548 1.00 86.62 164 THR A CA 1
ATOM 1272 C C . THR A 1 164 ? -16.314 -1.988 6.042 1.00 86.62 164 THR A C 1
ATOM 1274 O O . THR A 1 164 ? -15.685 -2.795 5.366 1.00 86.62 164 THR A O 1
ATOM 1277 N N . ILE A 1 165 ? -16.928 -0.929 5.519 1.00 84.12 165 ILE A N 1
ATOM 1278 C CA . ILE A 1 165 ? -16.818 -0.544 4.110 1.00 84.12 165 ILE A CA 1
ATOM 1279 C C . ILE A 1 165 ? -16.010 0.748 4.055 1.00 84.12 165 ILE A C 1
ATOM 1281 O O . ILE A 1 165 ? -16.465 1.781 4.548 1.00 84.12 165 ILE A O 1
ATOM 1285 N N . LEU A 1 166 ? -14.819 0.687 3.468 1.00 80.44 166 LEU A N 1
ATOM 1286 C CA . LEU A 1 166 ? -13.949 1.838 3.286 1.00 80.44 166 LEU A CA 1
ATOM 1287 C C . LEU A 1 166 ? -14.121 2.401 1.877 1.00 80.44 166 LEU A C 1
ATOM 1289 O O . LEU A 1 166 ? -13.907 1.708 0.878 1.00 80.44 166 LEU A O 1
ATOM 1293 N N . LYS A 1 167 ? -14.501 3.675 1.817 1.00 77.69 167 LYS A N 1
ATOM 1294 C CA . LYS A 1 167 ? -14.622 4.441 0.582 1.00 77.69 167 LYS A CA 1
ATOM 1295 C C . LYS A 1 167 ? -13.774 5.703 0.654 1.00 77.69 167 LYS A C 1
ATOM 1297 O O . LYS A 1 167 ? -13.599 6.251 1.742 1.00 77.69 167 LYS A O 1
ATOM 1302 N N . ASP A 1 168 ? -13.273 6.155 -0.486 1.00 70.00 168 ASP A N 1
ATOM 1303 C CA . ASP A 1 168 ? -12.630 7.463 -0.605 1.00 70.00 168 ASP A CA 1
ATOM 1304 C C . ASP A 1 168 ? -13.663 8.608 -0.640 1.00 70.00 168 ASP A C 1
ATOM 1306 O O . ASP A 1 168 ? -14.874 8.405 -0.494 1.00 70.00 168 ASP A O 1
ATOM 1310 N N . ASN A 1 169 ? -13.188 9.842 -0.817 1.00 63.88 169 ASN A N 1
ATOM 1311 C CA . ASN A 1 169 ? -14.025 11.041 -0.883 1.00 63.88 169 ASN A CA 1
ATOM 1312 C C . ASN A 1 169 ? -14.909 11.115 -2.144 1.00 63.88 169 ASN A C 1
ATOM 1314 O O . ASN A 1 169 ? -15.795 11.970 -2.197 1.00 63.88 169 ASN A O 1
ATOM 1318 N N . GLN A 1 170 ? -14.735 10.220 -3.120 1.00 65.56 170 GLN A N 1
ATOM 1319 C CA . GLN A 1 170 ? -15.606 10.068 -4.294 1.00 65.56 170 GLN A CA 1
ATOM 1320 C C . GLN A 1 170 ? -16.563 8.880 -4.151 1.00 65.56 170 GLN A C 1
ATOM 1322 O O . GLN A 1 170 ? -17.405 8.652 -5.021 1.00 65.56 170 GLN A O 1
ATOM 1327 N N . GLY A 1 171 ? -16.474 8.129 -3.053 1.00 73.06 171 GLY A N 1
ATOM 1328 C CA . GLY A 1 171 ? -17.298 6.953 -2.814 1.00 73.06 171 GLY A CA 1
ATOM 1329 C C . GLY A 1 171 ? -16.778 5.676 -3.482 1.00 73.06 171 GLY A C 1
ATOM 1330 O O . GLY A 1 171 ? -17.498 4.669 -3.449 1.00 73.06 171 GLY A O 1
ATOM 1331 N N . ALA A 1 172 ? -15.572 5.690 -4.060 1.00 75.81 172 ALA A N 1
ATOM 1332 C CA . ALA A 1 172 ? -14.933 4.504 -4.619 1.00 75.81 172 ALA A CA 1
ATOM 1333 C C . ALA A 1 172 ? -14.340 3.633 -3.504 1.00 75.81 172 ALA A C 1
ATOM 1335 O O . ALA A 1 172 ? -13.934 4.123 -2.453 1.00 75.81 172 ALA A O 1
ATOM 1336 N N . ALA A 1 173 ? -14.334 2.320 -3.719 1.00 79.69 173 ALA A N 1
ATOM 1337 C CA . ALA A 1 173 ? -13.842 1.349 -2.753 1.00 79.69 173 ALA A CA 1
ATOM 1338 C C . ALA A 1 173 ? -12.322 1.447 -2.560 1.00 79.69 173 ALA A C 1
ATOM 1340 O O . ALA A 1 173 ? -11.569 1.465 -3.532 1.00 79.69 173 ALA A O 1
ATOM 1341 N N . VAL A 1 174 ? -11.865 1.429 -1.306 1.00 76.06 174 VAL A N 1
ATOM 1342 C CA . VAL A 1 174 ? -10.432 1.414 -0.979 1.00 76.06 174 VAL A CA 1
ATOM 1343 C C . VAL A 1 174 ? -9.999 -0.011 -0.643 1.00 76.06 174 VAL A C 1
ATOM 1345 O O . VAL A 1 174 ? -10.211 -0.482 0.476 1.00 76.06 174 VAL A O 1
ATOM 1348 N N . ALA A 1 175 ? -9.397 -0.701 -1.609 1.00 81.81 175 ALA A N 1
ATOM 1349 C CA . ALA A 1 175 ? -8.933 -2.080 -1.460 1.00 81.81 175 ALA A CA 1
ATOM 1350 C C . ALA A 1 175 ? -7.595 -2.201 -0.709 1.00 81.81 175 ALA A C 1
ATOM 1352 O O . ALA A 1 175 ? -6.806 -1.256 -0.659 1.00 81.81 175 ALA A O 1
ATOM 1353 N N . LYS A 1 176 ? -7.331 -3.387 -0.141 1.00 81.19 176 LYS A N 1
ATOM 1354 C CA . LYS A 1 176 ? -6.098 -3.771 0.576 1.00 81.19 176 LYS A CA 1
ATOM 1355 C C . LYS A 1 176 ? -5.713 -2.882 1.775 1.00 81.19 176 LYS A C 1
ATOM 1357 O O . LYS A 1 176 ? -4.618 -3.035 2.316 1.00 81.19 176 LYS A O 1
ATOM 1362 N N . ALA A 1 177 ? -6.593 -2.000 2.238 1.00 80.75 177 ALA A N 1
ATOM 1363 C CA . ALA A 1 177 ? -6.354 -1.139 3.389 1.00 80.75 177 ALA A CA 1
ATOM 1364 C C . ALA A 1 177 ? -6.406 -1.927 4.698 1.00 80.75 177 ALA A C 1
ATOM 1366 O O . ALA A 1 177 ? -7.283 -2.767 4.892 1.00 80.75 177 ALA A O 1
ATOM 1367 N N . ILE A 1 178 ? -5.486 -1.618 5.613 1.00 83.81 178 ILE A N 1
ATOM 1368 C CA . ILE A 1 178 ? -5.471 -2.178 6.966 1.00 83.81 178 ILE A CA 1
ATOM 1369 C C . ILE A 1 178 ? -6.434 -1.373 7.846 1.00 83.81 178 ILE A C 1
ATOM 1371 O O . ILE A 1 178 ? -6.363 -0.144 7.915 1.00 83.81 178 ILE A O 1
ATOM 1375 N N . VAL A 1 179 ? -7.334 -2.085 8.514 1.00 86.94 179 VAL A N 1
ATOM 1376 C CA . VAL A 1 179 ? -8.380 -1.555 9.386 1.00 86.94 179 VAL A CA 1
ATOM 1377 C C . VAL A 1 179 ? -8.184 -2.136 10.782 1.00 86.94 179 VAL A C 1
ATOM 1379 O O . VAL A 1 179 ? -8.297 -3.347 10.971 1.00 86.94 179 VAL A O 1
ATOM 1382 N N . HIS A 1 180 ? -7.902 -1.273 11.750 1.00 89.75 180 HIS A N 1
ATOM 1383 C CA . HIS A 1 180 ? -7.791 -1.602 13.164 1.00 89.75 180 HIS A CA 1
ATOM 1384 C C . HIS A 1 180 ? -9.126 -1.361 13.860 1.00 89.75 180 HIS A C 1
ATOM 1386 O O . HIS A 1 180 ? -9.784 -0.339 13.650 1.00 89.75 180 HIS A O 1
ATOM 1392 N N . TYR A 1 181 ? -9.508 -2.301 14.714 1.00 89.56 181 TYR A N 1
ATOM 1393 C CA . TYR A 1 181 ? -10.731 -2.237 15.496 1.00 89.56 181 TYR A CA 1
ATOM 1394 C C . TYR A 1 181 ? -10.362 -2.140 16.968 1.00 89.56 181 TYR A C 1
ATOM 1396 O O . TYR A 1 181 ? -9.616 -2.969 17.490 1.00 89.56 181 TYR A O 1
ATOM 1404 N N . TYR A 1 182 ? -10.929 -1.155 17.649 1.00 90.38 182 TYR A N 1
ATOM 1405 C CA . TYR A 1 182 ? -10.713 -0.893 19.062 1.00 90.38 182 TYR A CA 1
ATOM 1406 C C . TYR A 1 182 ? -12.033 -0.887 19.813 1.00 90.38 182 TYR A C 1
ATOM 1408 O O . TYR A 1 182 ? -13.070 -0.523 19.266 1.00 90.38 182 TYR A O 1
ATOM 1416 N N . VAL A 1 183 ? -11.985 -1.218 21.094 1.00 89.75 183 VAL A N 1
ATOM 1417 C CA . VAL A 1 183 ? -13.093 -0.999 22.027 1.00 89.75 183 VAL A CA 1
ATOM 1418 C C . VAL A 1 183 ? -12.609 -0.179 23.207 1.00 89.75 183 VAL A C 1
ATOM 1420 O O . VAL A 1 183 ? -11.456 -0.307 23.626 1.00 89.75 183 VAL A O 1
ATOM 1423 N N . ASP A 1 184 ? -13.493 0.642 23.764 1.00 87.50 184 ASP A N 1
ATOM 1424 C CA . ASP A 1 184 ? -13.227 1.269 25.055 1.00 87.50 184 ASP A CA 1
ATOM 1425 C C . ASP A 1 184 ? -13.174 0.185 26.140 1.00 87.50 184 ASP A C 1
ATOM 1427 O O . ASP A 1 184 ? -14.062 -0.669 26.239 1.00 87.50 184 ASP A O 1
ATOM 1431 N N . ALA A 1 185 ? -12.126 0.218 26.955 1.00 88.12 185 ALA A N 1
ATOM 1432 C CA . ALA A 1 185 ? -11.918 -0.704 28.060 1.00 88.12 185 ALA A CA 1
ATOM 1433 C C . ALA A 1 185 ? -11.472 0.056 29.315 1.00 88.12 185 ALA A C 1
ATOM 1435 O O . ALA A 1 185 ? -10.758 1.058 29.244 1.00 88.12 185 ALA A O 1
ATOM 1436 N N . GLU A 1 186 ? -11.883 -0.442 30.481 1.00 89.12 186 GLU A N 1
ATOM 1437 C CA . GLU A 1 186 ? -11.402 0.026 31.778 1.00 89.12 186 GLU A CA 1
ATOM 1438 C C . GLU A 1 186 ? -10.705 -1.132 32.496 1.00 89.12 186 GLU A C 1
ATOM 1440 O O . GLU A 1 186 ? -11.291 -2.198 32.687 1.00 89.12 186 GLU A O 1
ATOM 1445 N N . PHE A 1 187 ? -9.448 -0.930 32.887 1.00 83.19 187 PHE A N 1
ATOM 1446 C CA . PHE A 1 187 ? -8.660 -1.913 33.622 1.00 83.19 187 PHE A CA 1
ATOM 1447 C C . PHE A 1 187 ? -8.050 -1.259 34.859 1.00 83.19 187 PHE A C 1
ATOM 1449 O O . PHE A 1 187 ? -7.339 -0.261 34.754 1.00 83.19 187 PHE A O 1
ATOM 1456 N N . ALA A 1 188 ? -8.357 -1.803 36.041 1.00 91.56 188 ALA A N 1
ATOM 1457 C CA . ALA A 1 188 ? -7.895 -1.281 37.332 1.00 91.56 188 ALA A CA 1
ATOM 1458 C C . ALA A 1 188 ? -8.130 0.241 37.506 1.00 91.56 188 ALA A C 1
ATOM 1460 O O . ALA A 1 188 ? -7.264 0.963 37.995 1.00 91.56 188 ALA A O 1
ATOM 1461 N N . GLY A 1 189 ? -9.291 0.742 37.064 1.00 92.31 189 GLY A N 1
ATOM 1462 C CA . GLY A 1 189 ? -9.654 2.164 37.134 1.00 92.31 189 GLY A CA 1
ATOM 1463 C C . GLY A 1 189 ? -9.009 3.058 36.067 1.00 92.31 189 GLY A C 1
ATOM 1464 O O . GLY A 1 189 ? -9.240 4.265 36.063 1.00 92.31 189 GLY A O 1
ATOM 1465 N N . THR A 1 190 ? -8.219 2.496 35.147 1.00 93.12 190 THR A N 1
ATOM 1466 C CA . THR A 1 190 ? -7.647 3.224 34.004 1.00 93.12 190 THR A CA 1
ATOM 1467 C C . THR A 1 190 ? -8.465 2.950 32.749 1.00 93.12 190 THR A C 1
ATOM 1469 O O . THR A 1 190 ? -8.650 1.793 32.375 1.00 93.12 190 THR A O 1
ATOM 1472 N N . ARG A 1 191 ? -8.936 4.009 32.081 1.00 91.50 191 ARG A N 1
ATOM 1473 C CA . ARG A 1 191 ? -9.658 3.917 30.802 1.00 91.50 191 ARG A CA 1
ATOM 1474 C C . ARG A 1 191 ? -8.699 4.028 29.625 1.00 91.50 191 ARG A C 1
ATOM 1476 O O . ARG A 1 191 ? -7.808 4.875 29.639 1.00 91.50 191 ARG A O 1
ATOM 1483 N N . GLY A 1 192 ? -8.918 3.217 28.599 1.00 90.56 192 GLY A N 1
ATOM 1484 C CA . GLY A 1 192 ? -8.147 3.249 27.362 1.00 90.56 192 GLY A CA 1
ATOM 1485 C C . GLY A 1 192 ? -8.852 2.526 26.219 1.00 90.56 192 GLY A C 1
ATOM 1486 O O . GLY A 1 192 ? -9.950 1.998 26.382 1.00 90.56 192 GLY A O 1
ATOM 1487 N N . LYS A 1 193 ? -8.197 2.503 25.058 1.00 90.31 193 LYS A N 1
ATOM 1488 C CA . LYS A 1 193 ? -8.619 1.706 23.903 1.00 90.31 193 LYS A CA 1
ATOM 1489 C C . LYS A 1 193 ? -7.895 0.363 23.927 1.00 90.31 193 LYS A C 1
ATOM 1491 O O . LYS A 1 193 ? -6.683 0.326 24.131 1.00 90.31 193 LYS A O 1
ATOM 1496 N N . MET A 1 194 ? -8.621 -0.719 23.685 1.00 91.81 194 MET A N 1
ATOM 1497 C CA . MET A 1 194 ? -8.064 -2.058 23.500 1.00 91.81 194 MET A CA 1
ATOM 1498 C C . MET A 1 194 ? -8.292 -2.497 22.056 1.00 91.81 194 MET A C 1
ATOM 1500 O O . MET A 1 194 ? -9.431 -2.473 21.594 1.00 91.81 194 MET A O 1
ATOM 1504 N N . GLU A 1 195 ? -7.233 -2.897 21.349 1.00 94.00 195 GLU A N 1
ATOM 1505 C CA . GLU A 1 195 ? -7.358 -3.470 20.005 1.00 94.00 195 GLU A CA 1
ATOM 1506 C C . GLU A 1 195 ? -8.030 -4.845 20.092 1.00 94.00 195 GLU A C 1
ATOM 1508 O O . GLU A 1 195 ? -7.600 -5.708 20.859 1.00 94.00 195 GLU A O 1
ATOM 1513 N N . ILE A 1 196 ? -9.107 -5.033 19.332 1.00 94.00 196 ILE A N 1
ATOM 1514 C CA . ILE A 1 196 ? -9.865 -6.290 19.270 1.00 94.00 196 ILE A CA 1
ATOM 1515 C C . ILE A 1 196 ? -9.591 -7.080 17.992 1.00 94.00 196 ILE A C 1
ATOM 1517 O O . ILE A 1 196 ? -9.981 -8.243 17.904 1.00 94.00 196 ILE A O 1
ATOM 1521 N N . GLY A 1 197 ? -8.926 -6.466 17.015 1.00 94.56 197 GLY A N 1
ATOM 1522 C CA . GLY A 1 197 ? -8.499 -7.135 15.800 1.00 94.56 197 GLY A CA 1
ATOM 1523 C C . GLY A 1 197 ? -8.084 -6.172 14.699 1.00 94.56 197 GLY A C 1
ATOM 1524 O O . GLY A 1 197 ? -8.301 -4.960 14.773 1.00 94.56 197 GLY A O 1
ATOM 1525 N N . VAL A 1 198 ? -7.511 -6.759 13.655 1.00 93.75 198 VAL A N 1
ATOM 1526 C CA . VAL A 1 198 ? -7.079 -6.079 12.438 1.00 93.75 198 VAL A CA 1
ATOM 1527 C C . VAL A 1 198 ? -7.638 -6.850 11.250 1.00 93.75 198 VAL A C 1
ATOM 1529 O O . VAL A 1 198 ? -7.570 -8.079 11.223 1.00 93.75 198 VAL A O 1
ATOM 1532 N N . ALA A 1 199 ? -8.182 -6.142 10.267 1.00 91.75 199 ALA A N 1
ATOM 1533 C CA . ALA A 1 199 ? -8.651 -6.730 9.018 1.00 91.75 199 ALA A CA 1
ATOM 1534 C C . ALA A 1 199 ? -8.108 -5.953 7.817 1.00 91.75 199 ALA A C 1
ATOM 1536 O O . ALA A 1 199 ? -7.717 -4.792 7.939 1.00 91.75 199 ALA A O 1
ATOM 1537 N N . ARG A 1 200 ? -8.090 -6.594 6.648 1.00 88.50 200 ARG A N 1
ATOM 1538 C CA . ARG A 1 200 ? -7.708 -5.970 5.378 1.00 88.50 200 ARG A CA 1
ATOM 1539 C C . ARG A 1 200 ? -8.933 -5.864 4.474 1.00 88.50 200 ARG A C 1
ATOM 1541 O O . ARG A 1 200 ? -9.701 -6.821 4.403 1.00 88.50 200 ARG A O 1
ATOM 1548 N N . THR A 1 201 ? -9.124 -4.727 3.807 1.00 85.88 201 THR A N 1
ATOM 1549 C CA . THR A 1 201 ? -10.221 -4.577 2.843 1.00 85.88 201 THR A CA 1
ATOM 1550 C C . THR A 1 201 ? -9.979 -5.406 1.579 1.00 85.88 201 THR A C 1
ATOM 1552 O O . THR A 1 201 ? -8.849 -5.517 1.096 1.00 85.88 201 THR A O 1
ATOM 1555 N N . ASP A 1 202 ? -11.042 -5.993 1.038 1.00 83.75 202 ASP A N 1
ATOM 1556 C CA . ASP A 1 202 ? -11.043 -6.712 -0.237 1.00 83.75 202 ASP A CA 1
ATOM 1557 C C . ASP A 1 202 ? -11.094 -5.753 -1.447 1.00 83.75 202 ASP A C 1
ATOM 1559 O O . ASP A 1 202 ? -11.003 -4.533 -1.301 1.00 83.75 202 ASP A O 1
ATOM 1563 N N . ALA A 1 203 ? -11.260 -6.292 -2.660 1.00 81.12 203 ALA A N 1
ATOM 1564 C CA . ALA A 1 203 ? -11.387 -5.497 -3.888 1.00 81.12 203 ALA A CA 1
ATOM 1565 C C . ALA A 1 203 ? -12.608 -4.548 -3.902 1.00 81.12 203 ALA A C 1
ATOM 1567 O O . ALA A 1 203 ? -12.624 -3.585 -4.664 1.00 81.12 203 ALA A O 1
ATOM 1568 N N . ASN A 1 204 ? -13.612 -4.792 -3.055 1.00 82.06 204 ASN A N 1
ATOM 1569 C CA . ASN A 1 204 ? -14.803 -3.956 -2.898 1.00 82.06 204 ASN A CA 1
ATOM 1570 C C . ASN A 1 204 ? -14.674 -2.969 -1.726 1.00 82.06 204 ASN A C 1
ATOM 1572 O O . ASN A 1 204 ? -15.648 -2.297 -1.375 1.00 82.06 204 ASN A O 1
ATOM 1576 N N . GLY A 1 205 ? -13.490 -2.864 -1.112 1.00 81.75 205 GLY A N 1
ATOM 1577 C CA . GLY A 1 205 ? -13.255 -1.989 0.033 1.00 81.75 205 GLY A CA 1
ATOM 1578 C C . GLY A 1 205 ? -13.888 -2.511 1.323 1.00 81.75 205 GLY A C 1
ATOM 1579 O O . GLY A 1 205 ? -14.065 -1.739 2.265 1.00 81.75 205 GLY A O 1
ATOM 1580 N N . VAL A 1 206 ? -14.248 -3.795 1.383 1.00 86.12 206 VAL A N 1
ATOM 1581 C CA . VAL A 1 206 ? -14.934 -4.400 2.529 1.00 86.12 206 VAL A CA 1
ATOM 1582 C C . VAL A 1 206 ? -13.942 -5.178 3.384 1.00 86.12 206 VAL A C 1
ATOM 1584 O O . VAL A 1 206 ? -13.208 -6.023 2.881 1.00 86.12 206 VAL A O 1
ATOM 1587 N N . ALA A 1 207 ? -13.919 -4.906 4.685 1.00 88.50 207 ALA A N 1
ATOM 1588 C CA . ALA A 1 207 ? -13.149 -5.651 5.673 1.00 88.50 207 ALA A CA 1
ATOM 1589 C C . ALA A 1 207 ? -14.087 -6.340 6.672 1.00 88.50 207 ALA A C 1
ATOM 1591 O O . ALA A 1 207 ? -15.061 -5.741 7.134 1.00 88.50 207 ALA A O 1
ATOM 1592 N N . PHE A 1 208 ? -13.752 -7.577 7.032 1.00 91.06 208 PHE A N 1
ATOM 1593 C CA . PHE A 1 208 ?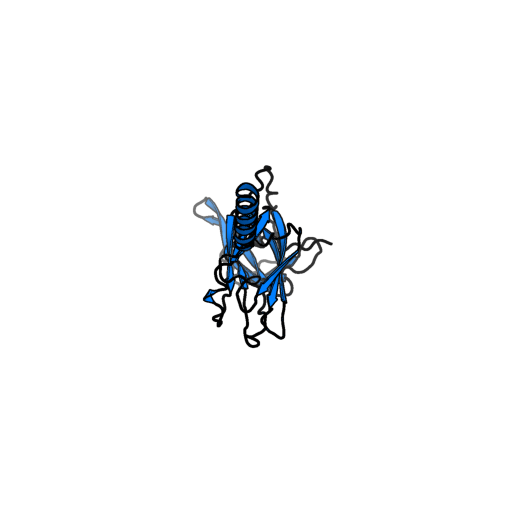 -14.512 -8.412 7.958 1.00 91.06 208 PHE A CA 1
ATOM 1594 C C . PHE A 1 208 ? -13.669 -8.752 9.191 1.00 91.06 208 PHE A C 1
ATOM 1596 O O . PHE A 1 208 ? -12.498 -9.105 9.049 1.00 91.06 208 PHE A O 1
ATOM 1603 N N . LEU A 1 209 ? -14.257 -8.667 10.387 1.00 93.44 209 LEU A N 1
ATOM 1604 C CA . LEU A 1 209 ? -13.633 -9.116 11.634 1.00 93.44 209 LEU A CA 1
ATOM 1605 C C . LEU A 1 209 ? -14.629 -9.931 12.464 1.00 93.44 209 LEU A C 1
ATOM 1607 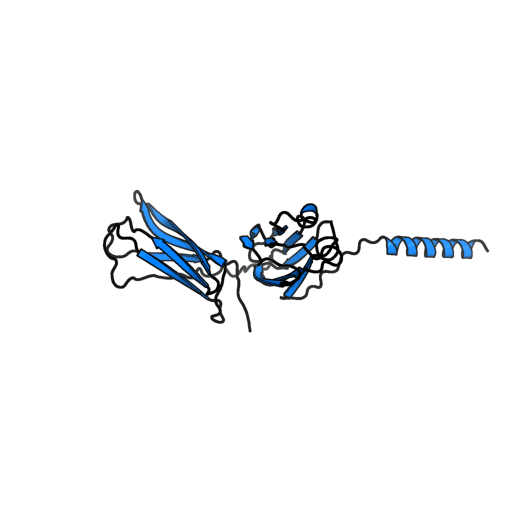O O . LEU A 1 209 ? -15.641 -9.401 12.922 1.00 93.44 209 LEU A O 1
ATOM 1611 N N . ASP A 1 210 ? -14.305 -11.200 12.707 1.00 92.69 210 ASP A N 1
ATOM 1612 C CA . ASP A 1 210 ? -15.002 -12.024 13.693 1.00 92.69 210 ASP A CA 1
ATOM 1613 C C . ASP A 1 210 ? -14.569 -11.606 15.102 1.00 92.69 210 ASP A C 1
ATOM 1615 O O . ASP A 1 210 ? -13.429 -11.828 15.518 1.00 92.69 210 ASP A O 1
ATOM 1619 N N . TYR A 1 211 ? -15.480 -10.998 15.856 1.00 90.94 211 TYR A N 1
ATOM 1620 C CA . TYR A 1 211 ? -15.228 -10.521 17.211 1.00 90.94 211 TYR A CA 1
ATOM 1621 C C . TYR A 1 211 ? -16.102 -11.259 18.222 1.00 90.94 211 TYR A C 1
ATOM 1623 O O . TYR A 1 211 ? -17.294 -11.457 18.015 1.00 90.94 211 TYR A O 1
ATOM 1631 N N . ARG A 1 212 ? -15.525 -11.647 19.362 1.00 91.88 212 ARG A N 1
ATOM 1632 C CA . ARG A 1 212 ? -16.263 -12.231 20.488 1.00 91.88 212 ARG A CA 1
ATOM 1633 C C . ARG A 1 212 ? -16.190 -11.286 21.692 1.00 91.88 212 ARG A C 1
ATOM 1635 O O . ARG A 1 212 ? -15.148 -11.255 22.352 1.00 91.88 212 ARG A O 1
ATOM 1642 N N . PRO A 1 213 ? -17.266 -10.548 22.022 1.00 88.94 213 PRO A N 1
ATOM 1643 C CA . PRO A 1 213 ? -17.278 -9.639 23.162 1.00 88.94 213 PRO A CA 1
ATOM 1644 C C . PRO A 1 213 ? -17.023 -10.377 24.475 1.00 88.94 213 PRO A C 1
ATOM 1646 O O . PRO A 1 213 ? -17.667 -11.384 24.780 1.00 88.94 213 PRO A O 1
ATOM 1649 N N . THR A 1 214 ? -16.086 -9.866 25.269 1.00 88.00 214 THR A N 1
ATOM 1650 C CA . THR A 1 214 ? -15.723 -10.426 26.582 1.00 88.00 214 THR A CA 1
ATOM 1651 C C . THR A 1 214 ? -16.314 -9.634 27.749 1.00 88.00 214 THR A C 1
ATOM 1653 O O . THR A 1 214 ? -16.428 -10.165 28.858 1.00 88.00 214 THR A O 1
ATOM 1656 N N . LEU A 1 215 ? -16.714 -8.385 27.501 1.00 83.44 215 LEU A N 1
ATOM 1657 C CA . LEU A 1 215 ? -17.302 -7.485 28.488 1.00 83.44 215 LEU A CA 1
ATOM 1658 C C . LEU A 1 215 ? -18.814 -7.709 28.587 1.00 83.44 215 LEU A C 1
ATOM 1660 O O . LEU A 1 215 ? -19.494 -7.877 27.578 1.00 83.44 215 LEU A O 1
ATOM 1664 N N . ASP A 1 216 ? -19.332 -7.711 29.815 1.00 82.62 216 ASP A N 1
ATOM 1665 C CA . ASP A 1 216 ? -20.768 -7.810 30.093 1.00 82.62 216 ASP A CA 1
ATOM 1666 C C . ASP A 1 216 ? -21.357 -6.404 30.249 1.00 82.62 216 ASP A C 1
ATOM 1668 O O . ASP A 1 216 ? -21.582 -5.916 31.356 1.00 82.62 216 ASP A O 1
ATOM 1672 N N . VAL A 1 217 ? -21.481 -5.694 29.127 1.00 80.06 217 VAL A N 1
ATOM 1673 C CA . VAL A 1 217 ? -21.987 -4.318 29.089 1.00 80.06 217 VAL A CA 1
ATOM 1674 C C . VAL A 1 217 ? -23.146 -4.214 28.110 1.00 80.06 217 VAL A C 1
ATOM 1676 O O . VAL A 1 217 ? -23.111 -4.781 27.023 1.00 80.06 217 VAL A O 1
ATOM 1679 N N . ALA A 1 218 ? -24.173 -3.446 28.480 1.00 72.50 218 ALA A N 1
ATOM 1680 C CA . ALA A 1 218 ? -25.362 -3.258 27.646 1.00 72.50 218 ALA A CA 1
ATOM 1681 C C . ALA A 1 218 ? -25.065 -2.535 26.318 1.00 72.50 218 ALA A C 1
ATOM 1683 O O . ALA A 1 218 ? -25.856 -2.609 25.380 1.00 72.50 218 ALA A O 1
ATOM 1684 N N . LYS A 1 219 ? -23.949 -1.796 26.250 1.00 75.12 219 LYS A N 1
ATOM 1685 C CA . LYS A 1 219 ? -23.477 -1.086 25.058 1.00 75.12 219 LYS A CA 1
ATOM 1686 C C . LYS A 1 219 ? -21.956 -1.122 25.014 1.00 75.12 219 LYS A C 1
ATOM 1688 O O . LYS A 1 219 ? -21.312 -0.802 26.011 1.00 75.12 219 LYS A O 1
ATOM 1693 N N . GLN A 1 220 ? -21.406 -1.440 23.850 1.00 77.12 220 GLN A N 1
ATOM 1694 C CA . GLN A 1 220 ? -19.980 -1.334 23.566 1.00 77.12 220 GLN A CA 1
ATOM 1695 C C . GLN A 1 220 ? -19.787 -0.423 22.352 1.00 77.12 220 GLN A C 1
ATOM 1697 O O . GLN A 1 220 ? -20.490 -0.565 21.353 1.00 77.12 220 GLN A O 1
ATOM 1702 N N . THR A 1 221 ? -18.862 0.529 22.452 1.00 81.19 221 THR A N 1
ATOM 1703 C CA . THR A 1 221 ? -18.443 1.351 21.313 1.00 81.19 221 THR A CA 1
ATOM 1704 C C . THR A 1 221 ? -17.249 0.669 20.668 1.00 81.19 221 THR A C 1
ATOM 1706 O O . THR A 1 221 ? -16.235 0.454 21.333 1.00 81.19 221 THR A O 1
ATOM 1709 N N . ILE A 1 222 ? -17.370 0.334 19.385 1.00 83.12 222 ILE A N 1
ATOM 1710 C CA . ILE A 1 222 ? -16.222 -0.047 18.565 1.00 83.12 222 ILE A CA 1
ATOM 1711 C C . ILE A 1 222 ? -15.758 1.204 17.837 1.00 83.12 222 ILE A C 1
ATOM 1713 O O . ILE A 1 222 ? -16.561 1.849 17.168 1.00 83.12 222 ILE A O 1
ATOM 1717 N N . LEU A 1 223 ? -14.482 1.533 17.977 1.00 83.31 223 LEU A N 1
ATOM 1718 C CA . LEU A 1 223 ? -13.809 2.517 17.152 1.00 83.31 223 LEU A CA 1
ATOM 1719 C C . LEU A 1 223 ? -13.056 1.792 16.042 1.00 83.31 223 LEU A C 1
ATOM 1721 O O . LEU A 1 223 ? -12.350 0.820 16.296 1.00 83.31 223 LEU A O 1
ATOM 1725 N N . VAL A 1 224 ? -13.172 2.305 14.827 1.00 80.94 224 VAL A N 1
ATOM 1726 C CA . VAL A 1 224 ? -12.433 1.803 13.674 1.00 80.94 224 VAL A CA 1
ATOM 1727 C C . VAL A 1 224 ? -11.428 2.858 13.241 1.00 80.94 224 VAL A C 1
ATOM 1729 O O . VAL A 1 224 ? -11.791 4.018 13.063 1.00 80.94 224 VAL A O 1
ATOM 1732 N N . GLU A 1 225 ? -10.171 2.465 13.077 1.00 82.50 225 GLU A N 1
ATOM 1733 C CA . GLU A 1 225 ? -9.117 3.320 12.537 1.00 82.50 225 GLU A CA 1
ATOM 1734 C C . GLU A 1 225 ? -8.515 2.617 11.320 1.00 82.50 225 GLU A C 1
ATOM 1736 O O . GLU A 1 225 ? -8.132 1.454 11.387 1.00 82.50 225 GLU A O 1
ATOM 1741 N N . SER A 1 226 ? -8.448 3.292 10.175 1.00 79.50 226 SER A N 1
ATOM 1742 C CA . SER A 1 226 ? -7.767 2.746 9.002 1.00 79.50 226 SER A CA 1
ATOM 1743 C C . SER A 1 226 ? -6.344 3.286 8.937 1.00 79.50 226 SER A C 1
ATOM 1745 O O . SER A 1 226 ? -6.163 4.504 8.881 1.00 79.50 226 SER A O 1
ATOM 1747 N N . GLU A 1 227 ? -5.351 2.403 8.814 1.00 74.00 227 GLU A N 1
ATOM 1748 C CA . GLU A 1 227 ? -3.985 2.781 8.417 1.00 74.00 227 GLU A CA 1
ATOM 1749 C C . GLU A 1 227 ? -3.913 3.178 6.937 1.00 74.00 227 GLU A C 1
ATOM 1751 O O . GLU A 1 227 ? -2.814 3.410 6.436 1.00 74.00 227 GLU A O 1
ATOM 1756 N N . ALA A 1 228 ? -5.054 3.242 6.229 1.00 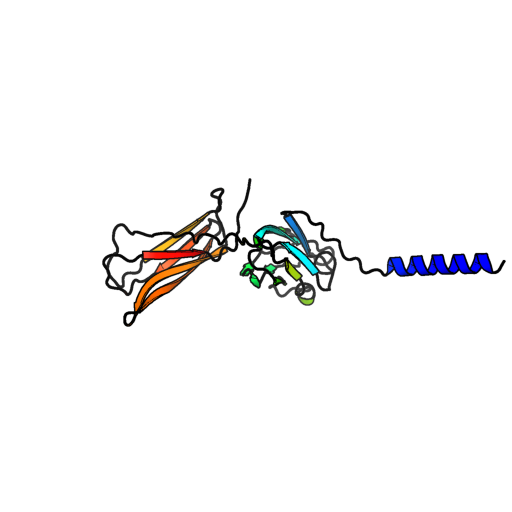59.31 228 ALA A N 1
ATOM 1757 C CA . ALA A 1 228 ? -5.149 3.738 4.865 1.00 59.31 228 ALA A CA 1
ATOM 1758 C C . ALA A 1 228 ? -4.437 5.093 4.786 1.00 59.31 228 ALA A C 1
ATOM 1760 O O . ALA A 1 228 ? -4.974 6.155 5.112 1.00 59.31 228 ALA A O 1
ATOM 1761 N N . SER A 1 229 ? -3.172 5.014 4.385 1.00 49.78 229 SER A N 1
ATOM 1762 C CA . SER A 1 229 ? -2.230 6.107 4.266 1.00 49.78 229 SER A CA 1
ATOM 1763 C C . SER A 1 229 ? -2.571 6.778 2.940 1.00 49.78 229 SER A C 1
ATOM 1765 O O . SER A 1 229 ? -1.913 6.619 1.924 1.00 49.78 229 SER A O 1
ATOM 1767 N N . GLY A 1 230 ? -3.750 7.392 2.932 1.00 47.84 230 GLY A N 1
ATOM 1768 C CA . GLY A 1 230 ? -4.387 8.113 1.848 1.00 47.84 230 GLY A CA 1
ATOM 1769 C C . GLY A 1 230 ? -4.419 7.494 0.462 1.00 47.84 230 GLY A C 1
ATOM 1770 O O . GLY A 1 230 ? -4.008 8.133 -0.494 1.00 47.84 230 GLY A O 1
ATOM 1771 N N . ILE A 1 231 ? -5.045 6.339 0.301 1.00 42.16 231 ILE A N 1
ATOM 1772 C CA . ILE A 1 231 ? -5.629 6.027 -1.007 1.00 42.16 231 ILE A CA 1
ATOM 1773 C C . ILE A 1 231 ? -6.863 6.928 -1.162 1.00 42.16 231 ILE A C 1
ATOM 1775 O O . ILE A 1 231 ? -7.928 6.618 -0.639 1.00 42.16 231 ILE A O 1
ATOM 1779 N N . TYR A 1 232 ? -6.695 8.083 -1.802 1.00 37.72 232 TYR A N 1
ATOM 1780 C CA . TYR A 1 232 ? -7.803 8.948 -2.206 1.00 37.72 232 TYR A CA 1
ATOM 1781 C C . TYR A 1 232 ? -7.705 9.151 -3.709 1.00 37.72 232 TYR A C 1
ATOM 1783 O O . TYR A 1 232 ? -6.677 9.634 -4.197 1.00 37.72 232 TYR A O 1
ATOM 1791 N N . ALA A 1 233 ? -8.742 8.780 -4.457 1.00 30.03 233 ALA A N 1
ATOM 1792 C CA . ALA A 1 233 ? -8.922 9.337 -5.785 1.00 30.03 233 ALA A CA 1
ATOM 1793 C C . ALA A 1 233 ? -9.278 10.840 -5.673 1.00 30.03 233 ALA A C 1
ATOM 1795 O O . ALA A 1 233 ? -9.634 11.332 -4.612 1.00 30.03 233 ALA A O 1
ATOM 1796 N N . GLU A 1 234 ? -9.117 11.606 -6.751 1.00 26.41 234 GLU A N 1
ATOM 1797 C CA . GLU A 1 234 ? -9.809 12.887 -6.946 1.00 26.41 234 GLU A CA 1
ATOM 1798 C C . GLU A 1 234 ? -10.068 13.037 -8.447 1.00 26.41 234 GLU A C 1
ATOM 1800 O O . GLU A 1 234 ? -9.142 12.824 -9.227 1.00 26.41 234 GLU A O 1
ATOM 1805 N N . THR A 1 235 ? -11.333 13.366 -8.755 1.00 31.42 235 THR A N 1
ATOM 1806 C CA . THR A 1 235 ? -11.955 13.871 -10.004 1.00 31.42 235 THR A CA 1
ATOM 1807 C C . THR A 1 235 ? -11.649 13.187 -11.327 1.00 31.42 235 THR A C 1
ATOM 1809 O O . THR A 1 235 ? -10.517 13.340 -11.828 1.00 31.42 235 THR A O 1
#

Foldseek 3Di:
DVVVVVVVVVVVVVVVVVVPDPPPPPQPPPAAEEEWEQEPQGTPNHLAAAEDEEEAFGKHKYKYFHDYDPCQAWKFWKAFVVLRDIWDIDHNVRGMTIFIFGNNDADKIWMFTPDPTPSRSSRGRYIYGYHYPPPPPSPPPDFPWDWDDPPFDPDAFDKDKDKDFDAAPVRAADFQWKKWKWKWDADPNDIDIDTQDIWGAHNRNMTIDTGGHHDPDRDITITMGISRRDPHDDD

Secondary structure (DSSP, 8-state):
-HHHHHHHHHHHHHHHHHTTS---------SSEEEEEE-SSSBTTBSS-EEEEEETT-EEEEEEEE--SS-TT--B-EEEGGGTEEPPPB-SSS-EEEEEEE--S-EEEEEEE-S--TTGGGTT-EEEEEE---SS----PPP-------S----TT--EEEEEE-B-TTS-B-TT-EEEEEEEEEETTEEEEEEEEEEE--TTSEEEEEE---S--S--PEEEEE---------

pLDDT: mean 81.02, std 17.56, range [26.41, 98.19]

Radius of gyration: 25.17 Å; chains: 1; bounding box: 81×44×72 Å